Protein AF-A0A1H0RWC3-F1 (afdb_monomer_lite)

Structure (mmCIF, N/CA/C/O backbone):
data_AF-A0A1H0RWC3-F1
#
_entry.id   AF-A0A1H0RWC3-F1
#
loop_
_atom_site.group_PDB
_atom_site.id
_atom_site.type_symbol
_atom_site.label_atom_id
_atom_site.label_alt_id
_atom_site.label_comp_id
_atom_site.label_asym_id
_atom_site.label_entity_id
_atom_site.label_seq_id
_atom_site.pdbx_PDB_ins_code
_atom_site.Cartn_x
_atom_site.Cartn_y
_atom_site.Cartn_z
_atom_site.occupancy
_atom_site.B_iso_or_equiv
_atom_site.auth_seq_id
_atom_site.auth_comp_id
_atom_site.auth_asym_id
_atom_site.auth_atom_id
_atom_site.pdbx_PDB_model_num
ATOM 1 N N . MET A 1 1 ? 17.043 32.279 -13.415 1.00 35.28 1 MET A N 1
ATOM 2 C CA . MET A 1 1 ? 16.139 31.879 -14.513 1.00 35.28 1 MET A CA 1
ATOM 3 C C . MET A 1 1 ? 15.506 30.567 -14.073 1.00 35.28 1 MET A C 1
ATOM 5 O O . MET A 1 1 ? 16.233 29.606 -13.880 1.00 35.28 1 MET A O 1
ATOM 9 N N . SER A 1 2 ? 14.229 30.606 -13.687 1.00 31.97 2 SER A N 1
ATOM 10 C CA . SER A 1 2 ? 13.546 29.549 -12.924 1.00 31.97 2 SER A CA 1
ATOM 11 C C . SER A 1 2 ? 13.036 28.445 -13.857 1.00 31.97 2 SER A C 1
ATOM 13 O O . SER A 1 2 ? 12.260 28.746 -14.760 1.00 31.97 2 SER A O 1
ATOM 15 N N . LEU A 1 3 ? 13.473 27.197 -13.651 1.00 36.38 3 LEU A N 1
ATOM 16 C CA . LEU A 1 3 ? 12.935 25.999 -14.307 1.00 36.38 3 LEU A CA 1
ATOM 17 C C . LEU A 1 3 ? 11.822 25.435 -13.412 1.00 36.38 3 LEU A C 1
ATOM 19 O O . LEU A 1 3 ? 12.091 24.734 -12.439 1.00 36.38 3 LEU A O 1
ATOM 23 N N . GLY A 1 4 ? 10.579 25.827 -13.687 1.00 32.03 4 GLY A N 1
ATOM 24 C CA . GLY A 1 4 ? 9.397 25.356 -12.970 1.00 32.03 4 GLY A CA 1
ATOM 25 C C . GLY A 1 4 ? 8.875 24.034 -13.534 1.00 32.03 4 GLY A C 1
ATOM 26 O O . GLY A 1 4 ? 8.634 23.940 -14.733 1.00 32.03 4 GLY A O 1
ATOM 27 N N . GLY A 1 5 ? 8.661 23.061 -12.641 1.00 40.41 5 GLY A N 1
ATOM 28 C CA . GLY A 1 5 ? 7.950 21.800 -12.886 1.00 40.41 5 GLY A CA 1
ATOM 29 C C . GLY A 1 5 ? 8.861 20.571 -12.868 1.00 40.41 5 GLY A C 1
ATOM 30 O O . GLY A 1 5 ? 9.282 20.109 -13.922 1.00 40.41 5 GLY A O 1
ATOM 31 N N . SER A 1 6 ? 9.178 20.022 -11.689 1.00 52.59 6 SER A N 1
ATOM 32 C CA . SER A 1 6 ? 9.915 18.755 -11.604 1.00 52.59 6 SER A CA 1
ATOM 33 C C . SER A 1 6 ? 8.993 17.589 -11.979 1.00 52.59 6 SER A C 1
ATOM 35 O O . SER A 1 6 ? 8.252 17.073 -11.141 1.00 52.59 6 SER A O 1
ATOM 37 N N . GLY A 1 7 ? 9.013 17.185 -13.247 1.00 62.75 7 GLY A N 1
ATOM 38 C CA . GLY A 1 7 ? 8.596 15.837 -13.621 1.00 62.75 7 GLY A CA 1
ATOM 39 C C . GLY A 1 7 ? 9.599 14.830 -13.057 1.00 62.75 7 GLY A C 1
ATOM 40 O O . GLY A 1 7 ? 10.806 15.072 -13.111 1.00 62.75 7 GLY A O 1
ATOM 41 N N . ASP A 1 8 ? 9.115 13.727 -12.492 1.00 78.00 8 ASP A N 1
ATOM 42 C CA . ASP A 1 8 ? 9.993 12.653 -12.028 1.00 78.00 8 ASP A CA 1
ATOM 43 C C . ASP A 1 8 ? 10.469 11.832 -13.225 1.00 78.00 8 ASP A C 1
ATOM 45 O O . ASP A 1 8 ? 9.698 11.511 -14.131 1.00 78.00 8 ASP A O 1
ATOM 49 N N . TRP A 1 9 ? 11.751 11.481 -13.224 1.00 86.38 9 TRP A N 1
ATOM 50 C CA . TRP A 1 9 ? 12.327 10.636 -14.259 1.00 86.38 9 TRP A CA 1
ATOM 51 C C . TRP A 1 9 ? 11.869 9.183 -14.088 1.00 86.38 9 TRP A C 1
ATOM 53 O O . TRP A 1 9 ? 12.141 8.562 -13.060 1.00 86.38 9 TRP A O 1
ATOM 63 N N . LEU A 1 10 ? 11.199 8.635 -15.105 1.00 86.88 10 LEU A N 1
ATOM 64 C CA . LEU A 1 10 ? 10.672 7.264 -15.077 1.00 86.88 10 LEU A CA 1
ATOM 65 C C . LEU A 1 10 ? 11.628 6.222 -15.669 1.00 86.88 10 LEU A C 1
ATOM 67 O O . LEU A 1 10 ? 11.478 5.038 -15.382 1.00 86.88 10 LEU A O 1
ATOM 71 N N . GLY A 1 11 ? 12.626 6.643 -16.448 1.00 89.00 11 GLY A N 1
ATOM 72 C CA . GLY A 1 11 ? 13.592 5.746 -17.078 1.00 89.00 11 GLY A CA 1
ATOM 73 C C . GLY A 1 11 ? 13.633 5.873 -18.597 1.00 89.00 11 GLY A C 1
ATOM 74 O O . GLY A 1 11 ? 12.978 6.724 -19.197 1.00 89.00 11 GLY A O 1
ATOM 75 N N . PHE A 1 12 ? 14.437 5.012 -19.218 1.00 88.50 12 PHE A N 1
ATOM 76 C CA . PHE A 1 12 ? 14.571 4.952 -20.670 1.00 88.50 12 PHE A CA 1
ATOM 77 C C . PHE A 1 12 ? 13.573 3.954 -21.251 1.00 88.50 12 PHE A C 1
ATOM 79 O O . PHE A 1 12 ? 13.519 2.802 -20.815 1.00 88.50 12 PHE A O 1
ATOM 86 N N . ALA A 1 13 ? 12.823 4.386 -22.263 1.00 87.06 13 ALA A N 1
ATOM 87 C CA . ALA A 1 13 ? 12.073 3.463 -23.099 1.00 87.06 13 ALA A CA 1
ATOM 88 C C . ALA A 1 13 ? 13.044 2.619 -23.933 1.00 87.06 13 ALA A C 1
ATOM 90 O O . ALA A 1 13 ? 14.087 3.097 -24.385 1.00 87.06 13 ALA A O 1
ATOM 91 N N . GLN A 1 14 ? 12.689 1.359 -24.130 1.00 85.75 14 GLN A N 1
ATOM 92 C CA . GLN A 1 14 ? 13.432 0.402 -24.929 1.00 85.75 14 GLN A CA 1
ATOM 93 C C . GLN A 1 14 ? 12.688 0.132 -26.232 1.00 85.75 14 GLN A C 1
ATOM 95 O O . GLN A 1 14 ? 11.459 0.180 -26.284 1.00 85.75 14 GLN A O 1
ATOM 100 N N . VAL A 1 15 ? 13.457 -0.150 -27.276 1.00 83.38 15 VAL A N 1
ATOM 101 C CA . VAL A 1 15 ? 12.959 -0.696 -28.537 1.00 83.38 15 VAL A CA 1
ATOM 102 C C . VAL A 1 15 ? 13.255 -2.187 -28.552 1.00 83.38 15 VAL A C 1
ATOM 104 O O . VAL A 1 15 ? 14.331 -2.605 -28.116 1.00 83.38 15 VAL A O 1
ATOM 107 N N . ASP A 1 16 ? 12.318 -2.987 -29.050 1.00 78.00 16 ASP A N 1
ATOM 108 C CA . ASP A 1 16 ? 12.493 -4.443 -29.111 1.00 78.00 16 ASP A CA 1
ATOM 109 C C . ASP A 1 16 ? 13.597 -4.832 -30.113 1.00 78.00 16 ASP A C 1
ATOM 111 O O . ASP A 1 16 ? 14.277 -5.848 -29.945 1.00 78.00 16 ASP A O 1
ATOM 115 N N . GLN A 1 17 ? 13.803 -4.008 -31.146 1.00 75.75 17 GLN A N 1
ATOM 116 C CA . GLN A 1 17 ? 14.864 -4.155 -32.139 1.00 75.75 17 GLN A CA 1
ATOM 117 C C . GLN A 1 17 ? 15.494 -2.795 -32.475 1.00 75.75 17 GLN A C 1
ATOM 119 O O . GLN A 1 17 ? 14.846 -1.758 -32.320 1.00 75.75 17 GLN A O 1
ATOM 124 N N . PRO A 1 18 ? 16.759 -2.760 -32.935 1.00 72.56 18 PRO A N 1
ATOM 125 C CA . PRO A 1 18 ? 17.368 -1.526 -33.415 1.00 72.56 18 PRO A CA 1
ATOM 126 C C . PRO A 1 18 ? 16.540 -0.909 -34.546 1.00 72.56 18 PRO A C 1
ATOM 128 O O . PRO A 1 18 ? 16.285 -1.566 -35.554 1.00 72.56 18 PRO A O 1
ATOM 131 N N . ILE A 1 19 ? 16.174 0.366 -34.399 1.00 74.31 19 ILE A N 1
ATOM 132 C CA . ILE A 1 19 ? 15.449 1.098 -35.440 1.00 74.31 19 ILE A CA 1
ATOM 133 C C . ILE A 1 19 ? 16.369 1.276 -36.649 1.00 74.31 19 ILE A C 1
ATOM 135 O O . ILE A 1 19 ? 17.441 1.882 -36.554 1.00 74.31 19 ILE A O 1
ATOM 139 N N . VAL A 1 20 ? 15.930 0.760 -37.792 1.00 72.38 20 VAL A N 1
ATOM 140 C CA . VAL A 1 20 ? 16.585 0.920 -39.091 1.00 72.38 20 VAL A CA 1
ATOM 141 C C . VAL A 1 20 ? 15.843 1.953 -39.932 1.00 72.38 20 VAL A C 1
ATOM 143 O O . VAL A 1 20 ? 14.658 2.207 -39.742 1.00 72.38 20 VAL A O 1
ATOM 146 N N . ASN A 1 21 ? 16.561 2.604 -40.847 1.00 69.69 21 ASN A N 1
ATOM 147 C CA . ASN A 1 21 ? 15.937 3.568 -41.745 1.00 69.69 21 ASN A CA 1
ATOM 148 C C . ASN A 1 21 ? 15.091 2.829 -42.791 1.00 69.69 21 ASN A C 1
ATOM 150 O O . ASN A 1 21 ? 15.576 1.882 -43.414 1.00 69.69 21 ASN A O 1
ATOM 154 N N . HIS A 1 22 ? 13.859 3.285 -42.999 1.00 67.81 22 HIS A N 1
ATOM 155 C CA . HIS A 1 22 ? 12.928 2.709 -43.960 1.00 67.81 22 HIS A CA 1
ATOM 156 C C . HIS A 1 22 ? 12.535 3.756 -45.003 1.00 67.81 22 HIS A C 1
ATOM 158 O O . HIS A 1 22 ? 12.232 4.899 -44.670 1.00 67.81 22 HIS A O 1
ATOM 164 N N . ASP A 1 23 ? 12.469 3.343 -46.269 1.00 73.81 23 ASP A N 1
ATOM 165 C CA . ASP A 1 23 ? 11.990 4.194 -47.370 1.00 73.81 23 ASP A CA 1
ATOM 166 C C . ASP A 1 23 ? 10.462 4.422 -47.323 1.00 73.81 23 ASP A C 1
ATOM 168 O O . ASP A 1 23 ? 9.900 5.150 -48.142 1.00 73.81 23 ASP A O 1
ATOM 172 N N . GLN A 1 24 ? 9.775 3.783 -46.372 1.00 73.94 24 GLN A N 1
ATOM 173 C CA . GLN A 1 24 ? 8.336 3.870 -46.144 1.00 73.94 24 GLN A CA 1
ATOM 174 C C . GLN A 1 24 ? 8.050 4.167 -44.665 1.00 73.94 24 GLN A C 1
ATOM 176 O O . GLN A 1 24 ? 8.875 3.831 -43.811 1.00 73.94 24 GLN A O 1
ATOM 181 N N . PRO A 1 25 ? 6.884 4.761 -44.341 1.00 77.69 25 PRO A N 1
ATOM 182 C CA . PRO A 1 25 ? 6.440 4.902 -42.961 1.00 77.69 25 PRO A CA 1
ATOM 183 C C . PRO A 1 25 ? 6.431 3.548 -42.254 1.00 77.69 25 PRO A C 1
ATOM 185 O O . PRO A 1 25 ? 5.958 2.555 -42.807 1.00 77.69 25 PRO A O 1
ATOM 188 N N . PHE A 1 26 ? 6.941 3.530 -41.031 1.00 77.94 26 PHE A N 1
ATOM 189 C CA . PHE A 1 26 ? 6.997 2.343 -40.194 1.00 77.94 26 PHE A CA 1
ATOM 190 C C . PHE A 1 26 ? 6.474 2.681 -38.797 1.00 77.94 26 PHE A C 1
ATOM 192 O O . PHE A 1 26 ? 6.483 3.842 -38.378 1.00 77.94 26 PHE A O 1
ATOM 199 N N . GLU A 1 27 ? 5.998 1.661 -38.093 1.00 80.62 27 GLU A N 1
ATOM 200 C CA . GLU A 1 27 ? 5.563 1.760 -36.703 1.00 80.62 27 GLU A CA 1
ATOM 201 C C . GLU A 1 27 ? 6.524 0.952 -35.838 1.00 80.62 27 GLU A C 1
ATOM 203 O O . GLU A 1 27 ? 6.828 -0.193 -36.164 1.00 80.62 27 GLU A O 1
ATOM 208 N N . GLU A 1 28 ? 6.972 1.535 -34.728 1.00 80.69 28 GLU A N 1
ATOM 209 C CA . GLU A 1 28 ? 7.783 0.837 -33.731 1.00 80.69 28 GLU A CA 1
ATOM 210 C C . GLU A 1 28 ? 7.157 0.927 -32.353 1.00 80.69 28 GLU A C 1
ATOM 212 O O . GLU A 1 28 ? 6.539 1.930 -31.980 1.00 80.69 28 GLU A O 1
ATOM 217 N N . ARG A 1 29 ? 7.349 -0.139 -31.574 1.00 84.38 29 ARG A N 1
ATOM 218 C CA . ARG A 1 29 ? 6.887 -0.192 -30.192 1.00 84.38 29 ARG A CA 1
ATOM 219 C C . ARG A 1 29 ? 8.006 0.231 -29.256 1.00 84.38 29 ARG A C 1
ATOM 221 O O . ARG A 1 29 ? 9.081 -0.358 -29.228 1.00 84.38 29 ARG A O 1
ATOM 228 N N . LEU A 1 30 ? 7.696 1.232 -28.443 1.00 84.06 30 LEU A N 1
ATOM 229 C CA . LEU A 1 30 ? 8.532 1.669 -27.338 1.00 84.06 30 LEU A CA 1
ATOM 230 C C . LEU A 1 30 ? 7.963 1.108 -26.042 1.00 84.06 30 LEU A C 1
ATOM 232 O O . LEU A 1 30 ? 6.801 1.353 -25.714 1.00 84.06 30 LEU A O 1
ATOM 236 N N . THR A 1 31 ? 8.792 0.385 -25.302 1.00 87.06 31 THR A N 1
ATOM 237 C CA . THR A 1 31 ? 8.417 -0.221 -24.027 1.00 87.06 31 THR A CA 1
ATOM 238 C C . THR A 1 31 ? 9.180 0.469 -22.906 1.00 87.06 31 THR A C 1
ATOM 240 O O . THR A 1 31 ? 10.404 0.398 -22.842 1.00 87.06 31 THR A O 1
ATOM 243 N N . LEU A 1 32 ? 8.465 1.144 -22.008 1.00 87.62 32 LEU A N 1
ATOM 244 C CA . LEU A 1 32 ? 9.030 1.671 -20.768 1.00 87.62 32 LEU A CA 1
ATOM 245 C C . LEU A 1 32 ? 8.659 0.716 -19.626 1.00 87.62 32 LEU A C 1
ATOM 247 O O . LEU A 1 32 ? 7.480 0.652 -19.272 1.00 87.62 32 LEU A O 1
ATOM 251 N N . PRO A 1 33 ? 9.613 -0.036 -19.050 1.00 86.75 33 PRO A N 1
ATOM 252 C CA . PRO A 1 33 ? 9.334 -0.806 -17.848 1.00 86.75 33 PRO A CA 1
ATOM 253 C C . PRO A 1 33 ? 9.084 0.153 -16.678 1.00 86.75 33 PRO A C 1
ATOM 255 O O . PRO A 1 33 ? 9.898 1.034 -16.411 1.00 86.75 33 PRO A O 1
ATOM 258 N N . ILE A 1 34 ? 7.958 -0.030 -15.991 1.00 85.25 34 ILE A N 1
ATOM 259 C CA . ILE A 1 34 ? 7.574 0.737 -14.801 1.00 85.25 34 ILE A CA 1
ATOM 260 C C . ILE A 1 34 ? 7.506 -0.247 -13.632 1.00 85.25 34 ILE A C 1
ATOM 262 O O . ILE A 1 34 ? 6.821 -1.265 -13.738 1.00 85.25 34 ILE A O 1
ATOM 266 N N . SER A 1 35 ? 8.230 0.025 -12.543 1.00 82.50 35 SER A N 1
ATOM 267 C CA . SER A 1 35 ? 8.171 -0.799 -11.326 1.00 82.50 35 SER A CA 1
ATOM 268 C C . SER A 1 35 ? 6.885 -0.553 -10.531 1.00 82.50 35 SER A C 1
ATOM 270 O O . SER A 1 35 ? 6.249 0.491 -10.682 1.00 82.50 35 SER A O 1
ATOM 272 N N . ASP A 1 36 ? 6.530 -1.471 -9.629 1.00 79.00 36 ASP A N 1
ATOM 273 C CA . ASP A 1 36 ? 5.368 -1.311 -8.744 1.00 79.00 36 ASP A CA 1
ATOM 274 C C . ASP A 1 36 ? 5.483 -0.049 -7.869 1.00 79.00 36 ASP A C 1
ATOM 276 O O . ASP A 1 36 ? 4.497 0.654 -7.646 1.00 79.00 36 ASP A O 1
ATOM 280 N N . GLU A 1 37 ? 6.692 0.298 -7.415 1.00 77.31 37 GLU A N 1
ATOM 281 C CA . GLU A 1 37 ? 6.942 1.527 -6.656 1.00 77.31 37 GLU A CA 1
ATOM 282 C C . GLU A 1 37 ? 6.733 2.778 -7.514 1.00 77.31 37 GLU A C 1
ATOM 284 O O . GLU A 1 37 ? 6.109 3.738 -7.060 1.00 77.31 37 GLU A O 1
ATOM 289 N N . GLN A 1 38 ? 7.224 2.776 -8.758 1.00 83.00 38 GLN A N 1
ATOM 290 C CA . GLN A 1 38 ? 7.006 3.884 -9.692 1.00 83.00 38 GLN A CA 1
ATOM 291 C C . GLN A 1 38 ? 5.519 4.025 -10.034 1.00 83.00 38 GLN A C 1
ATOM 293 O O . GLN A 1 38 ? 5.005 5.141 -10.086 1.00 83.00 38 GLN A O 1
ATOM 298 N N . LEU A 1 39 ? 4.814 2.905 -10.202 1.00 85.44 39 LEU A N 1
ATOM 299 C CA . LEU A 1 39 ? 3.377 2.877 -10.448 1.00 85.44 39 LEU A CA 1
ATOM 300 C C . LEU A 1 39 ? 2.584 3.442 -9.261 1.00 85.44 39 LEU A C 1
ATOM 302 O O . LEU A 1 39 ? 1.671 4.241 -9.461 1.00 85.44 39 LEU A O 1
ATOM 306 N N . ALA A 1 40 ? 2.967 3.095 -8.029 1.00 77.19 40 ALA A N 1
ATOM 307 C CA . ALA A 1 40 ? 2.353 3.631 -6.817 1.00 77.19 40 ALA A CA 1
ATOM 308 C C . ALA A 1 40 ? 2.566 5.148 -6.677 1.00 77.19 40 ALA A C 1
ATOM 310 O O . ALA A 1 40 ? 1.632 5.868 -6.328 1.00 77.19 40 ALA A O 1
ATOM 311 N N . VAL A 1 41 ? 3.768 5.650 -6.989 1.00 81.31 41 VAL A N 1
ATOM 312 C CA . VAL A 1 41 ? 4.060 7.096 -6.994 1.00 81.31 41 VAL A CA 1
ATOM 313 C C . VAL A 1 41 ? 3.253 7.824 -8.070 1.00 81.31 41 VAL A C 1
ATOM 315 O O . VAL A 1 41 ? 2.742 8.917 -7.818 1.00 81.31 41 VAL A O 1
ATOM 318 N N . LEU A 1 42 ? 3.115 7.230 -9.261 1.00 85.31 42 LEU A N 1
ATOM 319 C CA . LEU A 1 42 ? 2.281 7.784 -10.329 1.00 85.31 42 LEU A CA 1
ATOM 320 C C . LEU A 1 42 ? 0.821 7.898 -9.888 1.00 85.31 42 LEU A C 1
ATOM 322 O O . LEU A 1 42 ? 0.214 8.945 -10.101 1.00 85.31 42 LEU A O 1
ATOM 326 N N . GLU A 1 43 ? 0.274 6.868 -9.239 1.00 82.56 43 GLU A N 1
ATOM 327 C CA . GLU A 1 43 ? -1.114 6.879 -8.771 1.00 82.56 43 GLU A CA 1
ATOM 328 C C . GLU A 1 43 ? -1.347 7.876 -7.624 1.00 82.56 43 GLU A C 1
ATOM 330 O O . GLU A 1 43 ? -2.329 8.620 -7.651 1.00 82.56 43 GLU A O 1
ATOM 335 N N . ASP A 1 44 ? -0.421 7.963 -6.664 1.00 78.19 44 ASP A N 1
ATOM 336 C CA . ASP A 1 44 ? -0.479 8.948 -5.575 1.00 78.19 44 ASP A CA 1
ATOM 337 C C . ASP A 1 44 ? -0.489 10.387 -6.116 1.00 78.19 44 ASP A C 1
ATOM 339 O O . ASP A 1 44 ? -1.332 11.201 -5.736 1.00 78.19 44 ASP A O 1
ATOM 343 N N . ARG A 1 45 ? 0.384 10.687 -7.088 1.00 80.19 45 ARG A N 1
ATOM 344 C CA . ARG A 1 45 ? 0.434 12.005 -7.741 1.00 80.19 45 ARG A CA 1
ATOM 345 C C . ARG A 1 45 ? -0.776 12.288 -8.614 1.00 80.19 45 ARG A C 1
ATOM 347 O O . ARG A 1 45 ? -1.198 13.441 -8.700 1.00 80.19 45 ARG A O 1
ATOM 354 N N . ARG A 1 46 ? -1.307 11.261 -9.280 1.00 84.81 46 ARG A N 1
ATOM 355 C CA . ARG A 1 46 ? -2.498 11.383 -10.118 1.00 84.81 46 ARG A CA 1
ATOM 356 C C . ARG A 1 46 ? -3.676 11.866 -9.286 1.00 84.81 46 ARG A C 1
ATOM 358 O O . ARG A 1 46 ? -4.427 12.714 -9.756 1.00 84.81 46 ARG A O 1
ATOM 365 N N . ALA A 1 47 ? -3.850 11.324 -8.078 1.00 79.56 47 ALA A N 1
ATOM 366 C CA . ALA A 1 47 ? -4.952 11.667 -7.178 1.00 79.56 47 ALA A CA 1
ATOM 367 C C . ALA A 1 47 ? -6.333 11.660 -7.880 1.00 79.56 47 ALA A C 1
ATOM 369 O O . ALA A 1 47 ? -7.194 12.493 -7.601 1.00 79.56 47 ALA A O 1
ATOM 370 N N . GLY A 1 48 ? -6.533 10.738 -8.831 1.00 76.75 48 GLY A N 1
ATOM 371 C CA . GLY A 1 48 ? -7.761 10.634 -9.629 1.00 76.75 48 GLY A CA 1
ATOM 372 C C . GLY A 1 48 ? -7.809 11.469 -10.922 1.00 76.75 48 GLY A C 1
ATOM 373 O O . GLY A 1 48 ? -8.763 11.327 -11.681 1.00 76.75 48 GLY A O 1
ATOM 374 N N . ALA A 1 49 ? -6.808 12.305 -11.208 1.00 85.44 49 ALA A N 1
ATOM 375 C CA . ALA A 1 49 ? -6.726 13.129 -12.417 1.00 85.44 49 ALA A CA 1
ATOM 376 C C . ALA A 1 49 ? -6.171 12.373 -13.650 1.00 85.44 49 ALA A C 1
ATOM 378 O O . ALA A 1 49 ? -5.990 11.151 -13.635 1.00 85.44 49 ALA A O 1
ATOM 379 N N . ASP A 1 50 ? -5.913 13.115 -14.730 1.00 89.88 50 ASP A N 1
ATOM 380 C CA . ASP A 1 50 ? -5.206 12.638 -15.924 1.00 89.88 50 ASP A CA 1
ATOM 381 C C . ASP A 1 50 ? -3.682 12.641 -15.709 1.00 89.88 50 ASP A C 1
ATOM 383 O O . ASP A 1 50 ? -3.153 13.431 -14.924 1.00 89.88 50 ASP A O 1
ATOM 387 N N . LEU A 1 51 ? -2.960 11.797 -16.451 1.00 89.81 51 LE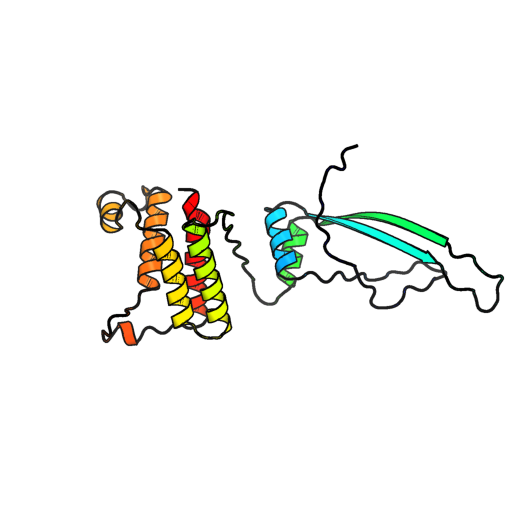U A N 1
ATOM 388 C CA . LEU A 1 51 ? -1.494 11.758 -16.444 1.00 89.81 51 LEU A CA 1
ATOM 389 C C . LEU A 1 51 ? -0.924 12.324 -17.743 1.00 89.81 51 LEU A C 1
ATOM 391 O O . LEU A 1 51 ? -1.379 11.985 -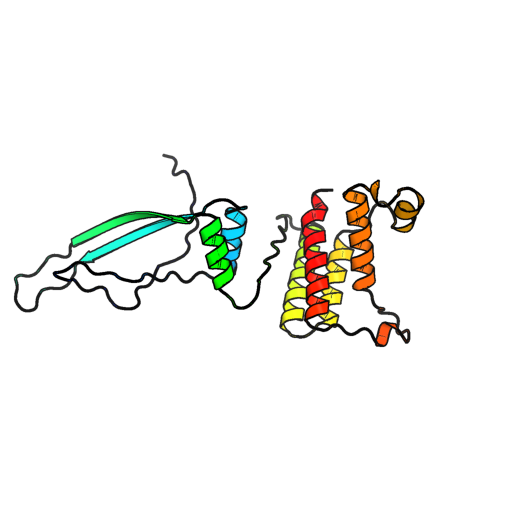18.831 1.00 89.81 51 LEU A O 1
ATOM 395 N N . THR A 1 52 ? 0.120 13.145 -17.633 1.00 90.75 52 THR A N 1
ATOM 396 C CA . THR A 1 52 ? 0.896 13.621 -18.787 1.00 90.75 52 THR A CA 1
ATOM 397 C C . THR A 1 52 ? 2.318 13.093 -18.692 1.00 90.75 52 THR A C 1
ATOM 399 O O . THR A 1 52 ? 3.045 13.420 -17.755 1.00 90.75 52 THR A O 1
ATOM 402 N N . PHE A 1 53 ? 2.723 12.287 -19.669 1.00 88.56 53 PHE A N 1
ATOM 403 C CA . PHE A 1 53 ? 4.089 11.795 -19.796 1.00 88.56 53 PHE A CA 1
ATOM 404 C C . PHE A 1 53 ? 4.867 12.682 -20.758 1.00 88.56 53 PHE A C 1
ATOM 406 O O . PHE A 1 53 ? 4.389 13.003 -21.845 1.00 88.56 53 PHE A O 1
ATOM 413 N N . HIS A 1 54 ? 6.080 13.052 -20.365 1.00 90.56 54 HIS A N 1
ATOM 414 C CA . HIS A 1 54 ? 7.018 13.760 -21.224 1.00 90.56 54 HIS A CA 1
ATOM 415 C C . HIS A 1 54 ? 8.038 12.759 -21.752 1.00 90.56 54 HIS A C 1
ATOM 417 O O . HIS A 1 54 ? 8.784 12.163 -20.978 1.00 90.56 54 HIS A O 1
ATOM 423 N N . VAL A 1 55 ? 8.055 12.570 -23.067 1.00 88.88 55 VAL A N 1
ATOM 424 C CA . VAL A 1 55 ? 8.984 11.672 -23.749 1.00 88.88 55 VAL A CA 1
ATOM 425 C C . VAL A 1 55 ? 9.966 12.513 -24.543 1.00 88.88 55 VAL A C 1
ATOM 427 O O . VAL A 1 55 ? 9.565 13.314 -25.385 1.00 88.88 55 VAL A O 1
ATOM 430 N N . GLN A 1 56 ? 11.250 12.326 -24.260 1.00 88.81 56 GLN A N 1
ATOM 431 C CA . GLN A 1 56 ? 12.338 12.982 -24.974 1.00 88.81 56 GLN A CA 1
ATOM 432 C C . GLN A 1 56 ? 13.017 11.958 -25.876 1.00 88.81 56 GLN A C 1
ATOM 434 O O . GLN A 1 56 ? 13.512 10.929 -25.413 1.00 88.81 56 GLN A O 1
ATOM 439 N N . PHE A 1 57 ? 13.038 12.243 -27.170 1.00 83.94 57 PHE A N 1
ATOM 440 C CA . PHE A 1 57 ? 13.692 11.435 -28.183 1.00 83.94 57 PHE A CA 1
ATOM 441 C C . PHE A 1 57 ? 15.012 12.070 -28.568 1.00 83.94 57 PHE A C 1
ATOM 443 O O . PHE A 1 57 ? 15.051 13.215 -29.018 1.00 83.94 57 PHE A O 1
ATOM 450 N N . HIS A 1 58 ? 16.079 11.286 -28.474 1.00 84.00 58 HIS A N 1
ATOM 451 C CA . HIS A 1 58 ? 17.349 11.617 -29.092 1.00 84.00 58 HIS A CA 1
ATOM 452 C C . HIS A 1 58 ? 17.618 10.629 -30.224 1.00 84.00 58 HIS A C 1
ATOM 454 O O . HIS A 1 58 ? 17.849 9.445 -29.985 1.00 84.00 58 HIS A O 1
ATOM 460 N N . VAL A 1 59 ? 17.561 11.113 -31.463 1.00 77.62 59 VAL A N 1
ATOM 461 C CA . VAL A 1 59 ? 17.764 10.290 -32.659 1.00 77.62 59 VAL A CA 1
ATOM 462 C C . VAL A 1 59 ? 19.084 10.681 -33.295 1.00 77.62 59 VAL A C 1
ATOM 464 O O . VAL A 1 59 ? 19.302 11.856 -33.586 1.00 77.62 59 VAL A O 1
ATOM 467 N N . THR A 1 60 ? 19.946 9.698 -33.542 1.00 76.62 60 THR A N 1
ATOM 468 C CA . THR A 1 60 ? 21.190 9.876 -34.298 1.00 76.62 60 THR A CA 1
ATOM 469 C C . THR A 1 60 ? 21.181 8.944 -35.502 1.00 76.62 60 THR A C 1
ATOM 471 O O . THR A 1 60 ? 21.070 7.730 -35.350 1.00 76.62 60 THR A O 1
ATOM 474 N N . LEU A 1 61 ? 21.315 9.507 -36.700 1.00 72.88 61 LEU A N 1
ATOM 475 C CA . LEU A 1 61 ? 21.476 8.751 -37.942 1.00 72.88 61 LEU A CA 1
ATOM 476 C C . LEU A 1 61 ? 22.972 8.546 -38.186 1.00 72.88 61 LEU A C 1
ATOM 478 O O . LEU A 1 61 ? 23.705 9.529 -38.257 1.00 72.88 61 LEU A O 1
ATOM 482 N N . GLY A 1 62 ? 23.435 7.293 -38.272 1.00 61.28 62 GLY A N 1
ATOM 483 C CA . GLY A 1 62 ? 24.867 7.001 -38.120 1.00 61.28 62 GLY A CA 1
ATOM 484 C C . GLY A 1 62 ? 25.461 5.853 -38.936 1.00 61.28 62 GLY A C 1
ATOM 485 O O . GLY A 1 62 ? 26.523 5.379 -38.549 1.00 61.28 62 GLY A O 1
ATOM 486 N N . TYR A 1 63 ? 24.850 5.405 -40.040 1.00 58.59 63 TYR A N 1
ATOM 487 C CA . TYR A 1 63 ? 25.455 4.345 -40.863 1.00 58.59 63 TYR A CA 1
ATOM 488 C C . TYR A 1 63 ? 25.592 4.733 -42.341 1.00 58.59 63 TYR A C 1
ATOM 490 O O . TYR A 1 63 ? 24.628 5.222 -42.936 1.00 58.59 63 TYR A O 1
ATOM 498 N N . PRO A 1 64 ? 26.769 4.513 -42.959 1.00 57.38 64 PRO A N 1
ATOM 499 C CA . PRO A 1 64 ? 26.924 4.663 -44.396 1.00 57.38 64 PRO A CA 1
ATOM 500 C C . PRO A 1 64 ? 26.138 3.560 -45.114 1.00 57.38 64 PRO A C 1
ATOM 502 O O . PRO A 1 64 ? 26.202 2.389 -44.737 1.00 57.38 64 PRO A O 1
ATOM 505 N N . ARG A 1 65 ? 25.428 3.926 -46.187 1.00 57.50 65 ARG A N 1
ATOM 506 C CA . ARG A 1 65 ? 24.983 2.954 -47.195 1.00 57.50 65 ARG A CA 1
ATOM 507 C C . ARG A 1 65 ? 26.218 2.207 -47.705 1.00 57.50 65 ARG A C 1
ATOM 509 O O . ARG A 1 65 ? 27.250 2.834 -47.934 1.00 57.50 65 ARG A O 1
ATOM 516 N N . THR A 1 66 ? 26.110 0.901 -47.928 1.00 60.66 66 THR A N 1
ATOM 517 C CA . THR A 1 66 ? 27.181 0.062 -48.505 1.00 60.66 66 THR A CA 1
ATOM 518 C C . THR A 1 66 ? 27.680 0.548 -49.880 1.00 60.66 66 THR A C 1
ATOM 520 O O . THR A 1 66 ? 28.733 0.122 -50.343 1.00 60.66 66 THR A O 1
ATOM 523 N N . ASP A 1 67 ? 26.943 1.462 -50.513 1.00 62.44 67 ASP A N 1
ATOM 524 C CA . ASP A 1 67 ? 27.027 1.845 -51.921 1.00 62.44 67 ASP A CA 1
ATOM 525 C C . ASP A 1 67 ? 26.784 3.363 -52.129 1.00 62.44 67 ASP A C 1
ATOM 527 O O . ASP A 1 67 ? 26.202 3.783 -53.127 1.00 62.44 67 ASP A O 1
ATOM 531 N N . GLY A 1 68 ? 27.232 4.218 -51.197 1.00 62.72 68 GLY A N 1
ATOM 532 C CA . GLY A 1 68 ? 27.080 5.679 -51.302 1.00 62.72 68 GLY A CA 1
ATOM 533 C C . GLY A 1 68 ? 28.187 6.499 -50.623 1.00 62.72 68 GLY A C 1
ATOM 534 O O . GLY A 1 68 ? 29.021 5.941 -49.908 1.00 62.72 68 GLY A O 1
ATOM 535 N N . PRO A 1 69 ? 28.231 7.829 -50.847 1.00 61.44 69 PRO A N 1
ATOM 536 C CA . PRO A 1 69 ? 29.184 8.710 -50.173 1.00 61.44 69 PRO A CA 1
ATOM 537 C C . PRO A 1 69 ? 28.987 8.669 -48.646 1.00 61.44 69 PRO A C 1
ATOM 539 O O . PRO A 1 69 ? 27.863 8.454 -48.181 1.00 61.44 69 PRO A O 1
ATOM 542 N N . PRO A 1 70 ? 30.053 8.884 -47.853 1.00 61.50 70 PRO A N 1
ATOM 543 C CA . PRO A 1 70 ? 29.964 8.868 -46.398 1.00 61.50 70 PRO A CA 1
ATOM 544 C C . PRO A 1 70 ? 28.947 9.908 -45.913 1.00 61.50 70 PRO A C 1
ATOM 546 O O . PRO A 1 70 ? 29.067 11.097 -46.209 1.00 61.50 70 PRO A O 1
ATOM 549 N N . LEU A 1 71 ? 27.943 9.447 -45.165 1.00 66.25 71 LEU A N 1
ATOM 550 C CA . LEU A 1 71 ? 27.008 10.315 -44.458 1.00 66.25 71 LEU A CA 1
ATOM 551 C C . LEU A 1 71 ? 27.641 10.760 -43.139 1.00 66.25 71 LEU A C 1
ATOM 553 O O . LEU A 1 71 ? 28.074 9.933 -42.336 1.00 66.25 71 LEU A O 1
ATOM 557 N N . TRP A 1 72 ? 27.682 12.072 -42.916 1.00 64.31 72 TRP A N 1
ATOM 558 C CA . TRP A 1 72 ? 28.019 12.630 -41.611 1.00 64.31 72 TRP A CA 1
ATOM 559 C C . TRP A 1 72 ? 26.876 12.354 -40.629 1.00 64.31 72 TRP A C 1
ATOM 561 O O . TRP A 1 72 ? 25.718 12.546 -41.011 1.00 64.31 72 TRP A O 1
ATOM 571 N N . PRO A 1 73 ? 27.165 11.932 -39.384 1.00 69.88 73 PRO A N 1
ATOM 572 C CA . PRO A 1 73 ? 26.120 11.703 -38.404 1.00 69.88 73 PRO A CA 1
ATOM 573 C C . PRO A 1 73 ? 25.307 12.973 -38.166 1.00 69.88 73 PRO A C 1
ATOM 575 O O . PRO A 1 73 ? 25.865 14.027 -37.859 1.00 69.88 73 PRO A O 1
ATOM 578 N N . SER A 1 74 ? 23.989 12.866 -38.290 1.00 74.38 74 SER A N 1
ATOM 579 C CA . SER A 1 74 ? 23.061 13.937 -37.932 1.00 74.38 74 SER A CA 1
ATOM 580 C C . SER A 1 74 ? 22.255 13.501 -36.724 1.00 74.38 74 SER A C 1
ATOM 582 O O . SER A 1 74 ? 21.670 12.413 -36.735 1.00 74.38 74 SER A O 1
ATOM 584 N N . SER A 1 75 ? 22.203 14.349 -35.702 1.00 78.94 75 SER A N 1
ATOM 585 C CA . SER A 1 75 ? 21.379 14.118 -34.526 1.00 78.94 75 SER A CA 1
ATOM 586 C C . SER A 1 75 ? 20.247 15.133 -34.429 1.00 78.94 75 SER A C 1
ATOM 588 O O . SER A 1 75 ? 20.353 16.269 -34.894 1.00 78.94 75 SER A O 1
ATOM 590 N N . SER A 1 76 ? 19.137 14.702 -33.844 1.00 80.75 76 SER A N 1
ATOM 591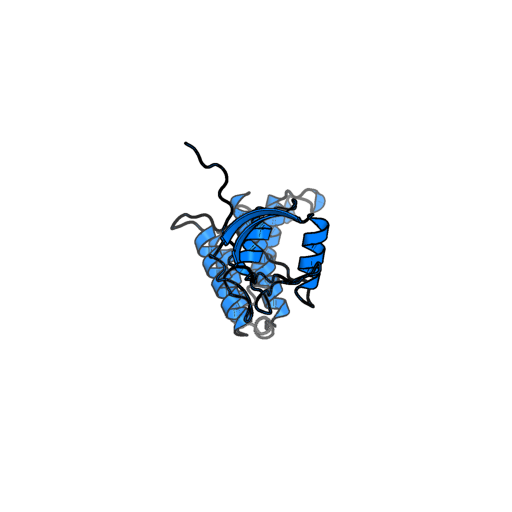 C CA . SER A 1 76 ? 17.979 15.546 -33.574 1.00 80.75 76 SER A CA 1
ATOM 592 C C . SER A 1 76 ? 17.375 15.188 -32.223 1.00 80.75 76 SER A C 1
ATOM 594 O O . SER A 1 76 ? 17.438 14.034 -31.787 1.00 80.75 76 SER A O 1
ATOM 596 N N . ASN A 1 77 ? 16.804 16.196 -31.570 1.00 84.94 77 ASN A N 1
ATOM 597 C CA . ASN A 1 77 ? 16.091 16.053 -30.310 1.00 84.94 77 ASN A CA 1
ATOM 598 C C . ASN A 1 77 ? 14.631 16.417 -30.538 1.00 84.94 77 ASN A C 1
ATOM 600 O O . ASN A 1 77 ? 14.349 17.437 -31.169 1.00 84.94 77 ASN A O 1
ATOM 604 N N . HIS A 1 78 ? 13.726 15.596 -30.024 1.00 83.81 78 HIS A N 1
ATOM 605 C CA . HIS A 1 78 ? 12.293 15.845 -30.087 1.00 83.81 78 HIS A CA 1
ATOM 606 C C . HIS A 1 78 ? 11.678 15.621 -28.715 1.00 83.81 78 HIS A C 1
ATOM 608 O O . HIS A 1 78 ? 11.949 14.610 -28.076 1.00 83.81 78 HIS A O 1
ATOM 614 N N . ASP A 1 79 ? 10.813 16.538 -28.299 1.00 88.62 79 ASP A N 1
ATOM 615 C CA . ASP A 1 79 ? 10.062 16.429 -27.056 1.00 88.62 79 ASP A CA 1
ATOM 616 C C . ASP A 1 79 ? 8.587 16.222 -27.386 1.00 88.62 79 ASP A C 1
ATOM 618 O O . ASP A 1 79 ? 8.003 16.972 -28.17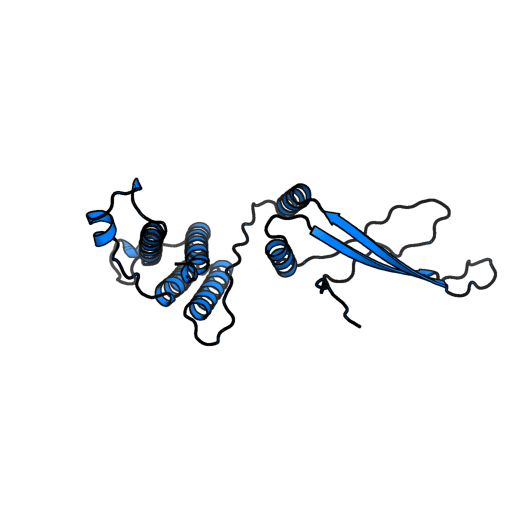1 1.00 88.62 79 ASP A O 1
ATOM 622 N N . GLN A 1 80 ? 7.974 15.217 -26.768 1.00 88.06 80 GLN A N 1
ATOM 623 C CA . GLN A 1 80 ? 6.567 14.903 -26.957 1.00 88.06 80 GLN A CA 1
ATOM 624 C C . GLN A 1 80 ? 5.851 14.748 -25.618 1.00 88.06 80 GLN A C 1
ATOM 626 O O . GLN A 1 80 ? 6.373 14.160 -24.673 1.00 88.06 80 GLN A O 1
ATOM 631 N N . GLN A 1 81 ? 4.627 15.268 -25.553 1.00 91.00 81 GLN A N 1
ATOM 632 C CA . GLN A 1 81 ? 3.717 15.054 -24.434 1.00 91.00 81 GLN A CA 1
ATOM 633 C C . GLN A 1 81 ? 2.680 13.999 -24.811 1.00 91.00 81 GLN A C 1
ATOM 635 O O . GLN A 1 81 ? 2.042 14.088 -25.861 1.00 91.00 81 GLN A O 1
ATOM 640 N N . LEU A 1 82 ? 2.509 13.007 -23.943 1.00 89.50 82 LEU A N 1
ATOM 641 C CA . LEU A 1 82 ? 1.505 11.960 -24.068 1.00 89.50 82 LEU A CA 1
ATOM 642 C C . LEU A 1 82 ? 0.506 12.108 -22.924 1.00 89.50 82 LEU A C 1
ATOM 644 O O . LEU A 1 82 ? 0.838 11.872 -21.763 1.00 89.50 82 LEU A O 1
ATOM 648 N N . LEU A 1 83 ? -0.719 12.505 -23.261 1.00 92.19 83 LEU A N 1
ATOM 649 C CA . LEU A 1 83 ? -1.819 12.597 -22.309 1.00 92.19 83 LEU A CA 1
ATOM 650 C C . LEU A 1 83 ? -2.528 11.246 -22.211 1.00 92.19 83 LEU A C 1
ATOM 652 O O . LEU A 1 83 ? -3.086 10.753 -23.192 1.00 92.19 83 LEU A O 1
ATOM 656 N N . ILE A 1 84 ? -2.557 10.680 -21.010 1.00 89.69 84 ILE A N 1
ATOM 657 C CA . ILE A 1 84 ? -3.361 9.510 -20.679 1.00 89.69 84 ILE A CA 1
ATOM 658 C C . ILE A 1 84 ? -4.529 9.971 -19.814 1.00 89.69 84 ILE A C 1
ATOM 660 O O . ILE A 1 84 ? -4.357 10.400 -18.674 1.00 89.69 84 ILE A O 1
ATOM 664 N N . GLN A 1 85 ? -5.729 9.866 -20.378 1.00 91.56 85 GLN A N 1
ATOM 665 C CA . GLN A 1 85 ? -6.979 10.148 -19.674 1.00 91.56 85 GLN A CA 1
ATOM 666 C C . GLN A 1 85 ? -7.157 9.194 -18.486 1.00 91.56 85 GLN A C 1
ATOM 668 O O . GLN A 1 85 ? -6.896 7.995 -18.627 1.00 91.56 85 GLN A O 1
ATOM 673 N N . GLY A 1 86 ? -7.670 9.689 -17.358 1.00 80.56 86 GLY A N 1
ATOM 674 C CA . GLY A 1 86 ? -7.828 8.926 -16.116 1.00 80.56 86 GLY A CA 1
ATOM 675 C C . GLY A 1 86 ? -8.588 7.610 -16.308 1.00 80.56 86 GLY A C 1
ATOM 676 O O . GLY A 1 86 ? -8.111 6.554 -15.908 1.00 80.56 86 GLY A O 1
ATOM 677 N N . GLY A 1 87 ? -9.698 7.621 -17.052 1.00 77.12 87 GLY A N 1
ATOM 678 C CA . GLY A 1 87 ? -10.453 6.393 -17.344 1.00 77.12 87 GLY A CA 1
ATOM 679 C C . GLY A 1 87 ? -9.720 5.395 -18.259 1.00 77.12 87 GLY A C 1
ATOM 680 O O . GLY A 1 87 ? -10.013 4.199 -18.257 1.00 77.12 87 GLY A O 1
ATOM 681 N N . THR A 1 88 ? -8.760 5.844 -19.069 1.00 82.38 88 THR A N 1
ATOM 682 C CA . THR A 1 88 ? -7.881 4.941 -19.834 1.00 82.38 88 THR A CA 1
ATOM 683 C C . THR A 1 88 ? -6.787 4.381 -18.939 1.00 82.38 88 THR A C 1
ATOM 685 O O . THR A 1 88 ? -6.541 3.181 -18.987 1.00 82.38 88 THR A O 1
ATOM 688 N N . TRP A 1 89 ? -6.197 5.213 -18.083 1.00 84.88 89 TRP A N 1
ATOM 689 C CA . TRP A 1 89 ? -5.224 4.790 -17.081 1.00 84.88 89 TRP A CA 1
ATOM 690 C C . TRP A 1 89 ? -5.787 3.715 -16.143 1.00 84.88 89 TRP A C 1
ATOM 692 O O . TRP A 1 89 ? -5.190 2.655 -15.999 1.00 84.88 89 TRP A O 1
ATOM 702 N N . GLU A 1 90 ? -6.987 3.922 -15.600 1.00 79.88 90 GLU A N 1
ATOM 703 C CA . GLU A 1 90 ? -7.667 2.953 -14.728 1.00 79.88 90 GLU A CA 1
ATOM 704 C C . GLU A 1 90 ? -7.924 1.615 -15.431 1.00 79.88 90 GLU A C 1
ATOM 706 O O . GLU A 1 90 ? -7.733 0.547 -14.848 1.00 79.88 90 GLU A O 1
ATOM 711 N N . ARG A 1 91 ? -8.296 1.648 -16.718 1.00 76.06 91 ARG A N 1
ATOM 712 C CA . ARG A 1 91 ? -8.448 0.430 -17.527 1.00 76.06 91 ARG A CA 1
ATOM 713 C C . ARG A 1 91 ? -7.119 -0.278 -17.773 1.00 76.06 91 ARG A C 1
ATOM 715 O O . ARG A 1 91 ? -7.108 -1.503 -17.776 1.00 76.06 91 ARG A O 1
ATOM 722 N N . LEU A 1 92 ? -6.032 0.463 -17.987 1.00 78.56 92 LEU A N 1
ATOM 723 C CA . LEU A 1 92 ? -4.692 -0.104 -18.163 1.00 78.56 92 LEU A CA 1
ATOM 724 C C . LEU A 1 92 ? -4.187 -0.737 -16.859 1.00 78.56 92 LEU A C 1
ATOM 726 O O . LEU A 1 92 ? -3.725 -1.875 -16.883 1.00 78.56 92 LEU A O 1
ATOM 730 N N . LEU A 1 93 ? -4.381 -0.067 -15.718 1.00 76.31 93 LEU A N 1
ATOM 731 C CA . LEU A 1 93 ? -4.089 -0.614 -14.388 1.00 76.31 93 LEU A CA 1
ATOM 732 C C . LEU A 1 93 ? -4.871 -1.907 -14.109 1.00 76.31 93 LEU A C 1
ATOM 734 O O . LEU A 1 93 ? -4.317 -2.886 -13.606 1.00 76.31 93 LEU A O 1
ATOM 738 N N . ALA A 1 94 ? -6.151 -1.949 -14.482 1.00 68.56 94 ALA A N 1
ATOM 739 C CA . ALA A 1 94 ? -6.973 -3.148 -14.335 1.00 68.56 94 ALA A CA 1
ATOM 740 C C . ALA A 1 94 ? -6.512 -4.319 -15.229 1.00 68.56 94 ALA A C 1
ATOM 742 O O . ALA A 1 94 ? -6.844 -5.468 -14.946 1.00 68.56 94 ALA A O 1
ATOM 743 N N . GLN A 1 95 ? -5.762 -4.046 -16.303 1.00 69.75 95 GLN A N 1
ATOM 744 C CA . GLN A 1 95 ? -5.232 -5.056 -17.227 1.00 69.75 95 GLN A CA 1
ATOM 745 C C . GLN A 1 95 ? -3.848 -5.581 -16.819 1.00 69.75 95 GLN A C 1
ATOM 747 O O . GLN A 1 95 ? -3.470 -6.668 -17.250 1.00 69.75 95 GLN A O 1
ATOM 752 N N . THR A 1 96 ? -3.097 -4.850 -15.988 1.00 68.44 96 THR A N 1
ATOM 753 C CA . THR A 1 96 ? -1.719 -5.218 -15.611 1.00 68.44 96 THR A CA 1
ATOM 754 C C . THR A 1 96 ? -1.597 -6.430 -14.686 1.00 68.44 96 THR A C 1
ATOM 756 O O . THR A 1 96 ? -0.499 -6.945 -14.507 1.00 68.44 96 THR A O 1
ATOM 759 N N . SER A 1 97 ? -2.689 -6.959 -14.132 1.00 52.47 97 SER A N 1
ATOM 760 C CA . SER A 1 97 ? -2.657 -8.262 -13.463 1.00 52.47 97 SER A CA 1
ATOM 761 C C . SER A 1 97 ? -4.053 -8.862 -13.350 1.00 52.47 97 SER A C 1
ATOM 763 O O . SER A 1 97 ? -5.037 -8.181 -13.086 1.00 52.47 97 SER A O 1
ATOM 765 N N . SER A 1 98 ? -4.144 -10.172 -13.536 1.00 43.97 98 SER A N 1
ATOM 766 C CA . SER A 1 98 ? -5.316 -11.023 -13.320 1.00 43.97 98 SER A CA 1
ATOM 767 C C . SER A 1 98 ? -5.743 -11.109 -11.842 1.00 43.97 98 SER A C 1
ATOM 769 O O . SER A 1 98 ? -5.901 -12.190 -11.281 1.00 43.97 98 SER A O 1
ATOM 771 N N . GLY A 1 99 ? -5.927 -9.967 -11.195 1.00 44.34 99 GLY A N 1
ATOM 772 C CA . GLY A 1 99 ? -6.364 -9.834 -9.818 1.00 44.34 99 GLY A CA 1
ATOM 773 C C . GLY A 1 99 ? -6.394 -8.357 -9.470 1.00 44.34 99 GLY A C 1
ATOM 774 O O . GLY A 1 99 ? -5.380 -7.681 -9.564 1.00 44.34 99 GLY A O 1
ATOM 775 N N . PHE A 1 100 ? -7.567 -7.860 -9.093 1.00 49.25 100 PHE A N 1
ATOM 776 C CA . PHE A 1 100 ? -7.758 -6.511 -8.573 1.00 49.25 100 PHE A CA 1
ATOM 777 C C . PHE A 1 100 ? -6.707 -6.232 -7.480 1.00 49.25 100 PHE A C 1
ATOM 779 O O . PHE A 1 100 ? -6.783 -6.802 -6.391 1.00 49.25 100 PHE A O 1
ATOM 786 N N . SER A 1 101 ? -5.695 -5.417 -7.785 1.00 48.66 101 SER A N 1
ATOM 787 C CA . SER A 1 101 ? -4.661 -5.020 -6.828 1.00 48.66 101 SER A CA 1
ATOM 788 C C . SER A 1 101 ? -5.081 -3.702 -6.189 1.00 48.66 101 SER A C 1
ATOM 790 O O . SER A 1 101 ? -5.252 -2.697 -6.877 1.00 48.66 101 SER A O 1
ATOM 792 N N . LEU A 1 102 ? -5.298 -3.711 -4.874 1.00 52.62 102 LEU A N 1
ATOM 793 C CA . LEU A 1 102 ? -5.564 -2.508 -4.092 1.00 52.62 102 LEU A CA 1
ATOM 794 C C . LEU A 1 102 ? -4.250 -2.054 -3.451 1.00 52.62 102 LEU A C 1
ATOM 796 O O . LEU A 1 102 ? -3.818 -2.621 -2.446 1.00 52.62 102 LEU A O 1
ATOM 800 N N . ALA A 1 103 ? -3.624 -1.023 -4.014 1.00 57.12 103 ALA A N 1
ATOM 801 C CA . ALA A 1 103 ? -2.501 -0.354 -3.371 1.00 57.12 103 ALA A CA 1
ATOM 802 C C . ALA A 1 103 ? -3.033 0.610 -2.298 1.00 57.12 103 ALA A C 1
ATOM 804 O O . ALA A 1 103 ? -3.651 1.625 -2.612 1.00 57.12 103 ALA A O 1
ATOM 805 N N . ILE A 1 104 ? -2.807 0.296 -1.019 1.00 58.09 104 ILE A N 1
ATOM 806 C CA . ILE A 1 104 ? -3.069 1.229 0.086 1.00 58.09 104 ILE A CA 1
ATOM 807 C C . ILE A 1 104 ? -1.768 1.970 0.385 1.00 58.09 104 ILE A C 1
ATOM 809 O O . ILE A 1 104 ? -0.857 1.417 1.003 1.00 58.09 104 ILE A O 1
ATOM 813 N N . VAL A 1 105 ? -1.682 3.231 -0.039 1.00 64.38 105 VAL A N 1
ATOM 814 C CA . VAL A 1 105 ? -0.574 4.116 0.335 1.00 64.38 105 VAL A CA 1
ATOM 815 C C . VAL A 1 105 ? -0.863 4.684 1.721 1.00 64.38 105 VAL A C 1
ATOM 817 O O . VAL A 1 105 ? -1.832 5.414 1.921 1.00 64.38 105 VAL A O 1
ATOM 820 N N . VAL A 1 106 ? -0.024 4.337 2.697 1.00 64.94 106 VAL A N 1
ATOM 821 C CA . VAL A 1 106 ? -0.084 4.911 4.045 1.00 64.94 106 VAL A CA 1
ATOM 822 C C . VAL A 1 106 ? 0.972 6.014 4.128 1.00 64.94 106 VAL A C 1
ATOM 824 O O . VAL A 1 106 ? 2.159 5.695 4.237 1.00 64.94 106 VAL A O 1
ATOM 827 N N . PRO A 1 107 ? 0.593 7.304 4.055 1.00 61.03 107 PRO A N 1
ATOM 828 C CA . PRO A 1 107 ? 1.552 8.395 4.148 1.00 61.03 107 PRO A CA 1
ATOM 829 C C . PRO A 1 107 ? 2.130 8.434 5.564 1.00 61.03 107 PRO A C 1
ATOM 831 O O . PRO A 1 107 ? 1.443 8.763 6.532 1.00 61.03 107 PRO A O 1
ATOM 834 N N . VAL A 1 108 ? 3.407 8.081 5.687 1.00 60.53 108 VAL A N 1
ATOM 835 C CA . VAL A 1 108 ? 4.138 8.144 6.951 1.00 60.53 108 VAL A CA 1
ATOM 836 C C . VAL A 1 108 ? 4.822 9.514 7.036 1.00 60.53 108 VAL A C 1
ATOM 838 O O . VAL A 1 108 ? 5.734 9.775 6.249 1.00 60.53 108 VAL A O 1
ATOM 841 N N . PRO A 1 109 ? 4.401 10.421 7.940 1.00 59.22 109 PRO A N 1
ATOM 842 C CA . PRO A 1 109 ? 5.001 11.746 8.044 1.00 59.22 109 PRO A CA 1
ATOM 843 C C . PRO A 1 109 ? 6.485 11.650 8.416 1.00 59.22 109 PRO A C 1
ATOM 845 O O . PRO A 1 109 ? 6.871 10.897 9.312 1.00 59.22 109 PRO A O 1
ATOM 848 N N . LEU A 1 110 ? 7.318 12.441 7.737 1.00 44.34 110 LEU A N 1
ATOM 849 C CA . LEU A 1 110 ? 8.759 12.516 7.970 1.00 44.34 110 LEU A CA 1
ATOM 850 C C . LEU A 1 110 ? 9.034 13.258 9.290 1.00 44.34 110 LEU A C 1
ATOM 852 O O . LEU A 1 110 ? 9.158 14.478 9.324 1.00 44.34 110 LEU A O 1
ATOM 856 N N . GLY A 1 111 ? 9.106 12.519 10.394 1.00 56.19 111 GLY A N 1
ATOM 857 C CA . GLY A 1 111 ? 9.522 13.024 11.703 1.00 56.19 111 GLY A CA 1
ATOM 858 C C . GLY A 1 111 ? 10.014 11.870 12.567 1.00 56.19 111 GLY A C 1
ATOM 859 O O . GLY A 1 111 ? 9.306 10.877 12.704 1.00 56.19 111 GLY A O 1
ATOM 860 N N . GLN A 1 112 ? 11.220 11.982 13.133 1.00 53.75 112 GLN A N 1
ATOM 861 C CA . GLN A 1 112 ? 11.981 10.850 13.692 1.00 53.75 112 GLN A CA 1
ATOM 862 C C . GLN A 1 112 ? 11.377 10.167 14.938 1.00 53.75 112 GLN A C 1
ATOM 864 O O . GLN A 1 112 ? 11.974 9.227 15.441 1.00 53.75 112 GLN A O 1
ATOM 869 N N . ASP A 1 113 ? 10.188 10.555 15.411 1.00 63.69 113 ASP A N 1
ATOM 870 C CA . ASP A 1 113 ? 9.601 9.948 16.615 1.00 63.69 113 ASP A CA 1
ATOM 871 C C . ASP A 1 113 ? 8.064 9.940 16.686 1.00 63.69 113 ASP A C 1
ATOM 873 O O . ASP A 1 113 ? 7.485 9.737 17.756 1.00 63.69 113 ASP A O 1
ATOM 877 N N . SER A 1 114 ? 7.363 10.131 15.562 1.00 75.38 114 SER A N 1
ATOM 878 C CA . SER A 1 114 ? 5.894 10.109 15.597 1.00 75.38 114 SER A CA 1
ATOM 879 C C . SER A 1 114 ? 5.336 8.684 15.729 1.00 75.38 114 SER A C 1
ATOM 881 O O . SER A 1 114 ? 5.891 7.720 15.191 1.00 75.38 114 SER A O 1
ATOM 883 N N . ALA A 1 115 ? 4.188 8.552 16.402 1.00 80.69 115 ALA A N 1
ATOM 884 C CA . ALA A 1 115 ? 3.426 7.303 16.466 1.00 80.69 115 ALA A CA 1
ATOM 885 C C . ALA A 1 115 ? 3.118 6.739 15.065 1.00 80.69 115 ALA A C 1
ATOM 887 O O . ALA A 1 115 ? 3.128 5.527 14.865 1.00 80.69 115 ALA A O 1
ATOM 888 N N . ALA A 1 116 ? 2.924 7.613 14.074 1.00 77.25 116 ALA A N 1
ATOM 889 C CA . ALA A 1 116 ? 2.679 7.217 12.693 1.00 77.25 116 ALA A CA 1
ATOM 890 C C . ALA A 1 116 ? 3.902 6.552 12.030 1.00 77.25 116 ALA A C 1
ATOM 892 O O . ALA A 1 116 ? 3.722 5.597 11.277 1.00 77.25 116 ALA A O 1
ATOM 893 N N . VAL A 1 117 ? 5.135 6.986 12.339 1.00 82.06 117 VAL A N 1
ATOM 894 C CA . VAL A 1 117 ? 6.358 6.316 11.844 1.00 82.06 117 VAL A CA 1
ATOM 895 C C . VAL A 1 117 ? 6.467 4.906 12.403 1.00 82.06 117 VAL A C 1
ATOM 897 O O . VAL A 1 117 ? 6.578 3.944 11.646 1.00 82.06 117 VAL A O 1
ATOM 900 N N . LYS A 1 118 ? 6.343 4.774 13.725 1.00 87.56 118 LYS A N 1
ATOM 901 C CA . LYS A 1 118 ? 6.416 3.479 14.414 1.00 87.56 118 LYS A CA 1
ATOM 902 C C . LYS A 1 118 ? 5.298 2.531 13.946 1.00 87.56 118 LYS A C 1
ATOM 904 O O . LYS A 1 118 ? 5.549 1.352 13.699 1.00 87.56 118 LYS A O 1
ATOM 909 N N . ALA A 1 119 ? 4.086 3.049 13.725 1.00 89.62 119 ALA A N 1
ATOM 910 C CA . ALA A 1 119 ? 2.985 2.279 13.149 1.00 89.62 119 ALA A CA 1
ATOM 911 C C . ALA A 1 119 ? 3.287 1.824 11.708 1.00 89.62 119 ALA A C 1
ATOM 913 O O . ALA A 1 119 ? 3.033 0.669 11.363 1.00 89.62 119 ALA A O 1
ATOM 914 N N . GLY A 1 120 ? 3.886 2.692 10.888 1.00 87.06 120 GLY A N 1
ATOM 915 C CA . GLY A 1 120 ? 4.338 2.356 9.536 1.00 87.06 120 GLY A CA 1
ATOM 916 C C . GLY A 1 120 ? 5.391 1.243 9.507 1.00 87.06 120 GLY A C 1
ATOM 917 O O . GLY A 1 120 ? 5.299 0.325 8.691 1.00 87.06 120 GLY A O 1
ATOM 918 N N . ASP A 1 121 ? 6.355 1.254 10.429 1.00 89.69 121 ASP A N 1
ATOM 919 C CA . ASP A 1 121 ? 7.380 0.205 10.525 1.00 89.69 121 ASP A CA 1
ATOM 920 C C . ASP A 1 121 ? 6.794 -1.156 10.928 1.00 89.69 121 ASP A C 1
ATOM 922 O O . ASP A 1 121 ? 7.194 -2.208 10.406 1.00 89.69 121 ASP A O 1
ATOM 926 N N . HIS A 1 122 ? 5.795 -1.149 11.812 1.00 94.06 122 HIS A N 1
ATOM 927 C CA . HIS A 1 122 ? 5.032 -2.343 12.158 1.00 94.06 122 HIS A CA 1
ATOM 928 C C . HIS A 1 122 ? 4.230 -2.886 10.969 1.00 94.06 122 HIS A C 1
ATOM 930 O O . HIS A 1 122 ? 4.268 -4.094 10.729 1.00 94.06 122 HIS A O 1
ATOM 936 N N . LEU A 1 123 ? 3.594 -2.021 10.171 1.00 92.25 123 LEU A N 1
ATOM 937 C CA . LEU A 1 123 ? 2.897 -2.421 8.941 1.00 92.25 123 LEU A CA 1
ATOM 938 C C . LEU A 1 123 ? 3.853 -2.985 7.882 1.00 92.25 123 LEU A C 1
ATOM 940 O O . LEU A 1 123 ? 3.565 -4.024 7.289 1.00 92.25 123 LEU A O 1
ATOM 944 N N . ARG A 1 124 ? 5.031 -2.377 7.692 1.00 89.50 124 ARG A N 1
ATOM 945 C CA . ARG A 1 124 ? 6.067 -2.914 6.792 1.00 89.50 124 ARG A CA 1
ATOM 946 C C . ARG A 1 124 ? 6.542 -4.294 7.248 1.00 89.50 124 ARG A C 1
ATOM 948 O O . ARG A 1 124 ? 6.736 -5.193 6.432 1.00 89.50 124 ARG A O 1
ATOM 955 N N . THR A 1 125 ? 6.695 -4.480 8.558 1.00 94.00 125 THR A N 1
ATOM 956 C CA . THR A 1 125 ? 7.029 -5.785 9.144 1.00 94.00 125 THR A CA 1
ATOM 957 C C . THR A 1 125 ? 5.913 -6.806 8.915 1.00 94.00 125 THR A C 1
ATOM 959 O O . THR A 1 125 ? 6.211 -7.940 8.548 1.00 94.00 125 THR A O 1
ATOM 962 N N . ALA A 1 126 ? 4.648 -6.409 9.080 1.00 93.75 126 ALA A N 1
ATOM 963 C CA . ALA A 1 126 ? 3.495 -7.269 8.829 1.00 93.75 126 ALA A CA 1
ATOM 964 C C . ALA A 1 126 ? 3.432 -7.724 7.362 1.00 93.75 126 ALA A C 1
ATOM 966 O O . ALA A 1 126 ? 3.278 -8.912 7.102 1.00 93.75 126 ALA A O 1
ATOM 967 N N . LEU A 1 127 ? 3.645 -6.810 6.409 1.00 88.81 127 LEU A N 1
ATOM 968 C CA . LEU A 1 127 ? 3.708 -7.128 4.977 1.00 88.81 127 LEU A CA 1
ATOM 969 C C . LEU A 1 127 ? 4.825 -8.127 4.652 1.00 88.81 127 LEU A C 1
ATOM 971 O O . LEU A 1 127 ? 4.589 -9.099 3.940 1.00 88.81 127 LEU A O 1
ATOM 975 N N . ARG A 1 128 ? 6.028 -7.942 5.212 1.00 89.38 128 ARG A N 1
ATOM 976 C CA . ARG A 1 128 ? 7.137 -8.892 5.020 1.00 89.38 128 ARG A CA 1
ATOM 977 C C . ARG A 1 128 ? 6.774 -10.296 5.513 1.00 89.38 128 ARG A C 1
ATOM 979 O O . ARG A 1 128 ? 7.037 -11.267 4.812 1.00 89.38 128 ARG A O 1
ATOM 986 N N . LYS A 1 129 ? 6.159 -10.394 6.694 1.00 90.94 129 LYS A N 1
ATOM 987 C CA . LYS A 1 129 ? 5.723 -11.664 7.293 1.00 90.94 129 LYS A CA 1
ATOM 988 C C . LYS A 1 129 ? 4.592 -12.327 6.501 1.00 90.94 129 LYS A C 1
ATOM 990 O O . LYS A 1 129 ? 4.647 -13.525 6.250 1.00 90.94 129 LYS A O 1
ATOM 995 N N . LEU A 1 130 ? 3.627 -11.540 6.017 1.00 87.38 130 LEU A N 1
ATOM 996 C CA . LEU A 1 130 ? 2.562 -12.006 5.123 1.00 87.38 130 LEU A CA 1
ATOM 997 C C . LEU A 1 130 ? 3.145 -12.664 3.863 1.00 87.38 130 LEU A C 1
ATOM 999 O O . LEU A 1 130 ? 2.715 -13.752 3.480 1.00 87.38 130 LEU A O 1
ATOM 1003 N N . THR A 1 131 ? 4.140 -12.030 3.237 1.00 76.94 131 THR A N 1
ATOM 1004 C CA . THR A 1 131 ? 4.825 -12.571 2.052 1.00 76.94 131 THR A CA 1
ATOM 1005 C C . THR A 1 131 ? 5.638 -13.828 2.371 1.00 76.94 131 THR A C 1
ATOM 1007 O O . THR A 1 131 ? 5.729 -14.717 1.530 1.00 76.94 131 THR A O 1
ATOM 1010 N N . ALA A 1 132 ? 6.186 -13.935 3.584 1.00 81.19 132 ALA A N 1
ATOM 1011 C CA . ALA A 1 132 ? 6.919 -15.111 4.056 1.00 81.19 132 ALA A CA 1
ATOM 1012 C C . ALA A 1 132 ? 6.018 -16.297 4.464 1.00 81.19 132 ALA A C 1
ATOM 1014 O O . ALA A 1 132 ? 6.532 -17.371 4.757 1.00 81.19 132 ALA A O 1
ATOM 1015 N N . GLY A 1 133 ? 4.689 -16.128 4.482 1.00 81.25 133 GLY A N 1
ATOM 1016 C CA . GLY A 1 133 ? 3.755 -17.159 4.953 1.00 81.25 133 GLY A CA 1
ATOM 1017 C C . GLY A 1 133 ? 3.575 -17.202 6.477 1.00 81.25 133 GLY A C 1
ATOM 1018 O O . GLY A 1 133 ? 2.891 -18.081 6.988 1.00 81.25 133 GLY A O 1
ATOM 1019 N N . GLU A 1 134 ? 4.156 -16.248 7.207 1.00 89.38 134 GLU A N 1
ATOM 1020 C CA . GLU A 1 134 ? 4.098 -16.136 8.669 1.00 89.38 134 GLU A CA 1
ATOM 1021 C C . GLU A 1 134 ? 2.834 -15.364 9.098 1.00 89.38 134 GLU A C 1
ATOM 1023 O O . GLU A 1 134 ? 2.907 -14.237 9.592 1.00 89.38 134 GLU A O 1
ATOM 1028 N N . TYR A 1 135 ? 1.650 -15.923 8.840 1.00 89.81 135 TYR A N 1
ATOM 1029 C CA . TYR A 1 135 ? 0.381 -15.185 8.919 1.00 89.81 135 TYR A CA 1
ATOM 1030 C C . TYR A 1 135 ? 0.000 -14.728 10.332 1.00 89.81 135 TYR A C 1
ATOM 1032 O O . TYR A 1 135 ? -0.343 -13.558 10.516 1.00 89.81 135 TYR A O 1
ATOM 1040 N N . ASP A 1 136 ? 0.120 -15.599 11.335 1.00 90.38 136 ASP A N 1
ATOM 1041 C CA . ASP A 1 136 ? -0.172 -15.240 12.732 1.00 90.38 136 ASP A CA 1
ATOM 1042 C C . ASP A 1 136 ? 0.741 -14.101 13.198 1.00 90.38 136 ASP A C 1
ATOM 1044 O O . ASP A 1 136 ? 0.328 -13.084 13.761 1.00 90.38 136 ASP A O 1
ATOM 1048 N N . ASP A 1 137 ? 2.012 -14.242 12.854 1.00 91.62 137 ASP A N 1
ATOM 1049 C CA . ASP A 1 137 ? 3.074 -13.304 13.145 1.00 91.62 137 ASP A CA 1
ATOM 1050 C C . ASP A 1 137 ? 2.879 -11.955 12.427 1.00 91.62 137 ASP A C 1
ATOM 1052 O O . ASP A 1 137 ? 3.231 -10.893 12.964 1.00 91.62 137 ASP A O 1
ATOM 1056 N N . ALA A 1 138 ? 2.314 -11.980 11.217 1.00 93.31 138 ALA A N 1
ATOM 1057 C CA . ALA A 1 138 ? 1.937 -10.800 10.450 1.00 93.31 138 ALA A CA 1
ATOM 1058 C C . ALA A 1 138 ? 0.790 -10.038 11.129 1.00 93.31 138 ALA A C 1
ATOM 1060 O O . ALA A 1 138 ? 0.863 -8.813 11.261 1.00 93.31 138 ALA A O 1
ATOM 1061 N N . VAL A 1 139 ? -0.222 -10.749 11.634 1.00 94.31 139 VAL A N 1
ATOM 1062 C CA . VAL A 1 139 ? -1.335 -10.157 12.393 1.00 94.31 139 VAL A CA 1
ATOM 1063 C C . VAL A 1 139 ? -0.858 -9.560 13.715 1.00 94.31 139 VAL A C 1
ATOM 1065 O O . VAL A 1 139 ? -1.239 -8.434 14.043 1.00 94.31 139 VAL A O 1
ATOM 1068 N N . VAL A 1 140 ? 0.056 -10.223 14.429 1.00 93.88 140 VAL A N 1
ATOM 1069 C CA . VAL A 1 140 ? 0.692 -9.654 15.632 1.00 93.88 140 VAL A CA 1
ATOM 1070 C C . VAL A 1 140 ? 1.423 -8.349 15.303 1.00 93.88 140 VAL A C 1
ATOM 1072 O O . VAL A 1 140 ? 1.322 -7.371 16.047 1.00 93.88 140 VAL A O 1
ATOM 1075 N N . SER A 1 141 ? 2.147 -8.295 14.183 1.00 95.12 141 SER A N 1
ATOM 1076 C CA . SER A 1 141 ? 2.795 -7.061 13.730 1.00 95.12 141 SER A CA 1
ATOM 1077 C C . SER A 1 141 ? 1.785 -5.966 13.368 1.00 95.12 141 SER A C 1
ATOM 1079 O O . SER A 1 141 ? 2.003 -4.814 13.740 1.00 95.12 141 SER A O 1
ATOM 1081 N N . ALA A 1 142 ? 0.657 -6.302 12.736 1.00 94.56 142 ALA A N 1
ATOM 1082 C CA . ALA A 1 142 ? -0.421 -5.347 12.479 1.00 94.56 142 ALA A CA 1
ATOM 1083 C C . ALA A 1 142 ? -1.051 -4.824 13.785 1.00 94.56 142 ALA A C 1
ATOM 1085 O O . ALA A 1 142 ? -1.268 -3.620 13.921 1.00 94.56 142 ALA A O 1
ATOM 1086 N N . ARG A 1 143 ? -1.257 -5.682 14.795 1.00 94.19 143 ARG A N 1
ATOM 1087 C CA . ARG A 1 143 ? -1.741 -5.261 16.120 1.00 94.19 143 ARG A CA 1
ATOM 1088 C C . ARG A 1 143 ? -0.809 -4.242 16.775 1.00 94.19 143 ARG A C 1
ATOM 1090 O O . ARG A 1 143 ? -1.282 -3.230 17.283 1.00 94.19 143 ARG A O 1
ATOM 1097 N N . LYS A 1 144 ? 0.509 -4.447 16.709 1.00 94.12 144 LYS A N 1
ATOM 1098 C CA . LYS A 1 144 ? 1.488 -3.483 17.250 1.00 94.12 144 LYS A CA 1
ATOM 1099 C C . LYS A 1 144 ? 1.378 -2.105 16.592 1.00 94.12 144 LYS A C 1
ATOM 1101 O O . LYS A 1 144 ? 1.545 -1.088 17.266 1.00 94.12 144 LYS A O 1
ATOM 1106 N N . ALA A 1 145 ? 1.039 -2.044 15.300 1.00 92.75 145 ALA A N 1
ATOM 1107 C CA . ALA A 1 145 ? 0.758 -0.770 14.638 1.00 92.75 145 ALA A CA 1
ATOM 1108 C C . ALA A 1 145 ? -0.457 -0.069 15.269 1.00 92.75 145 ALA A C 1
ATOM 1110 O O . ALA A 1 145 ? -0.381 1.120 15.565 1.00 92.75 145 ALA A O 1
ATOM 1111 N N . ILE A 1 146 ? -1.537 -0.810 15.555 1.00 91.81 146 ILE A N 1
ATOM 1112 C CA . ILE A 1 146 ? -2.707 -0.298 16.286 1.00 91.81 146 ILE A CA 1
ATOM 1113 C C . ILE A 1 146 ? -2.283 0.209 17.675 1.00 91.81 146 ILE A C 1
ATOM 1115 O O . ILE A 1 146 ? -2.620 1.336 18.032 1.00 91.81 146 ILE A O 1
ATOM 1119 N N . GLU A 1 147 ? -1.542 -0.576 18.459 1.00 91.25 147 GLU A N 1
ATOM 1120 C CA . GLU A 1 147 ? -1.082 -0.209 19.815 1.00 91.25 147 GLU A CA 1
ATOM 1121 C C . GLU A 1 147 ? -0.290 1.106 19.823 1.00 91.25 147 GLU A C 1
ATOM 1123 O O . GLU A 1 147 ? -0.505 1.963 20.680 1.00 91.25 147 GLU A O 1
ATOM 1128 N N . THR A 1 148 ? 0.558 1.302 18.813 1.00 90.50 148 THR A N 1
ATOM 1129 C CA . THR A 1 148 ? 1.414 2.487 18.670 1.00 90.50 148 THR A CA 1
ATOM 1130 C C . THR A 1 148 ? 0.624 3.788 18.515 1.00 90.50 148 THR A C 1
ATOM 1132 O O . THR A 1 148 ? 1.081 4.840 18.956 1.00 90.50 148 THR A O 1
ATOM 1135 N N . LEU A 1 149 ? -0.575 3.730 17.929 1.00 84.31 149 LEU A N 1
ATOM 1136 C CA . LEU A 1 149 ? -1.446 4.899 17.775 1.00 84.31 149 LEU A CA 1
ATOM 1137 C C . LEU A 1 149 ? -2.009 5.418 19.117 1.00 84.31 149 LEU A C 1
ATOM 1139 O O . LEU A 1 149 ? -2.561 6.515 19.158 1.00 84.31 149 LEU A O 1
ATOM 1143 N N . GLY A 1 150 ? -1.847 4.668 20.214 1.00 81.56 150 GLY A N 1
ATOM 1144 C CA . GLY A 1 150 ? -2.327 5.035 21.547 1.00 81.56 150 GLY A CA 1
ATOM 1145 C C . GLY A 1 150 ? -3.778 4.626 21.816 1.00 81.56 150 GLY A C 1
ATOM 1146 O O . GLY A 1 150 ? -4.431 3.974 21.000 1.00 81.56 150 GLY A O 1
ATOM 1147 N N . SER A 1 151 ? -4.294 4.963 22.999 1.00 75.56 151 SER A N 1
ATOM 1148 C CA . SER A 1 151 ? -5.697 4.692 23.341 1.00 75.56 151 SER A CA 1
ATOM 1149 C C . SER A 1 151 ? -6.621 5.757 22.753 1.00 75.56 151 SER A C 1
ATOM 1151 O O . SER A 1 151 ? -6.284 6.941 22.814 1.00 75.56 151 SER A O 1
ATOM 1153 N N . PRO A 1 152 ? -7.802 5.374 22.239 1.00 70.12 152 PRO A N 1
ATOM 1154 C CA . PRO A 1 152 ? -8.834 6.351 21.938 1.00 70.12 152 PRO A CA 1
ATOM 1155 C C . PRO A 1 152 ? -9.281 7.038 23.238 1.00 70.12 152 PRO A C 1
ATOM 1157 O O . PRO A 1 152 ? -9.281 6.423 24.306 1.00 70.12 152 PRO A O 1
ATOM 1160 N N . GLY A 1 153 ? -9.661 8.315 23.151 1.00 71.12 153 GLY A N 1
ATOM 1161 C CA . GLY A 1 153 ? -10.142 9.077 24.311 1.00 71.12 153 GLY A CA 1
ATOM 1162 C C . GLY A 1 153 ? -11.460 8.547 24.895 1.00 71.12 153 GLY A C 1
ATOM 1163 O O . GLY A 1 153 ? -11.716 8.720 26.083 1.00 71.12 153 GLY A O 1
ATOM 1164 N N . GLU A 1 154 ? -12.272 7.858 24.086 1.00 81.19 154 GLU A N 1
ATOM 1165 C CA . GLU A 1 154 ? -13.518 7.205 24.502 1.00 81.19 154 GLU A CA 1
ATOM 1166 C C . GLU A 1 154 ? -13.442 5.685 24.321 1.00 81.19 154 GLU A C 1
ATOM 1168 O O . GLU A 1 154 ? -12.886 5.187 23.343 1.00 81.19 154 GLU A O 1
ATOM 1173 N N . SER A 1 155 ? -14.058 4.942 25.246 1.00 86.19 155 SER A N 1
ATOM 1174 C CA . SER A 1 155 ? -14.215 3.487 25.123 1.00 86.19 155 SER A CA 1
ATOM 1175 C C . SER A 1 155 ? -15.400 3.112 24.230 1.00 86.19 155 SER A C 1
ATOM 1177 O O . SER A 1 155 ? -16.418 3.807 24.216 1.00 86.19 155 SER A O 1
ATOM 1179 N N . GLU A 1 156 ? -15.329 1.953 23.570 1.00 86.94 156 GLU A N 1
ATOM 1180 C CA . GLU A 1 156 ? -16.443 1.397 22.785 1.00 86.94 156 GLU A CA 1
ATOM 1181 C C . GLU A 1 156 ? -17.760 1.347 23.580 1.00 86.94 156 GLU A C 1
ATOM 1183 O O . GLU A 1 156 ? -18.807 1.778 23.094 1.00 86.94 156 GLU A O 1
ATOM 1188 N N . LYS A 1 157 ? -17.704 0.892 24.838 1.00 88.88 157 LYS A N 1
ATOM 1189 C CA . LYS A 1 157 ? -18.877 0.814 25.719 1.00 88.88 157 LYS A CA 1
ATOM 1190 C C . LYS A 1 157 ? -19.512 2.187 25.946 1.00 88.88 157 LYS A C 1
ATOM 1192 O O . LYS A 1 157 ? -20.737 2.296 25.921 1.00 88.88 157 LYS A O 1
ATOM 1197 N N . ALA A 1 158 ? -18.696 3.224 26.144 1.00 88.94 158 ALA A N 1
ATOM 1198 C CA . ALA A 1 158 ? -19.185 4.587 26.323 1.00 88.94 158 ALA A CA 1
ATOM 1199 C C . ALA A 1 158 ? -19.914 5.079 25.064 1.00 88.94 158 ALA A C 1
ATOM 1201 O O . ALA A 1 158 ? -21.055 5.530 25.171 1.00 88.94 158 ALA A O 1
ATOM 1202 N N . ILE A 1 159 ? -19.324 4.885 23.880 1.00 88.88 159 ILE A N 1
ATOM 1203 C CA . ILE A 1 159 ? -19.922 5.277 22.592 1.00 88.88 159 ILE A CA 1
ATOM 1204 C C . ILE A 1 159 ? -21.267 4.576 22.377 1.00 88.88 159 ILE A C 1
ATOM 1206 O O . ILE A 1 159 ? -22.267 5.226 22.077 1.00 88.88 159 ILE A O 1
ATOM 1210 N N . VAL A 1 160 ? -21.320 3.253 22.568 1.00 90.12 160 VAL A N 1
ATOM 1211 C CA . VAL A 1 160 ? -22.544 2.460 22.356 1.00 90.12 160 VAL A CA 1
ATOM 1212 C C . VAL A 1 160 ? -23.649 2.842 23.344 1.00 90.12 160 VAL A C 1
ATOM 1214 O O . VAL A 1 160 ? -24.820 2.839 22.973 1.00 90.12 160 VAL A O 1
ATOM 1217 N N . SER A 1 161 ? -23.291 3.192 24.583 1.00 90.88 161 SER A N 1
ATOM 1218 C CA . SER A 1 161 ? -24.260 3.567 25.622 1.00 90.88 161 SER A CA 1
ATOM 1219 C C . SER A 1 161 ? -24.832 4.980 25.478 1.00 90.88 161 SER A C 1
ATOM 1221 O O . SER A 1 161 ? -25.924 5.239 25.976 1.00 90.88 161 SER A O 1
ATOM 1223 N N . THR A 1 162 ? -24.108 5.887 24.817 1.00 88.75 162 THR A N 1
ATOM 1224 C CA . THR A 1 162 ? -24.454 7.318 24.753 1.00 88.75 162 THR A CA 1
ATOM 1225 C C . THR A 1 162 ? -24.960 7.761 23.387 1.00 88.75 162 THR A C 1
ATOM 1227 O O . THR A 1 162 ? -25.709 8.729 23.316 1.00 88.75 162 THR A O 1
ATOM 1230 N N . THR A 1 163 ? -24.577 7.066 22.310 1.00 89.81 163 THR A N 1
ATOM 1231 C CA . THR A 1 163 ? -24.848 7.499 20.934 1.00 89.81 163 THR A CA 1
ATOM 1232 C C . THR A 1 163 ? -25.399 6.350 20.087 1.00 89.81 163 THR A C 1
ATOM 1234 O O . THR A 1 163 ? -24.780 5.279 19.966 1.00 89.81 163 THR A O 1
ATOM 1237 N N . LYS A 1 164 ? -26.556 6.569 19.449 1.00 91.81 164 LYS A N 1
ATOM 1238 C CA . LYS A 1 164 ? -27.144 5.596 18.515 1.00 91.81 164 LYS A CA 1
ATOM 1239 C C . LYS A 1 164 ? -26.271 5.430 17.274 1.00 91.81 164 LYS A C 1
ATOM 1241 O O . LYS A 1 164 ? -25.495 6.308 16.920 1.00 91.81 164 LYS A O 1
ATOM 1246 N N . ALA A 1 165 ? -26.380 4.283 16.605 1.00 89.50 165 ALA A N 1
ATOM 1247 C CA . ALA A 1 165 ? -25.490 3.929 15.497 1.00 89.50 165 ALA A CA 1
ATOM 1248 C C . ALA A 1 165 ? -25.510 4.927 14.325 1.00 89.50 165 ALA A C 1
ATOM 1250 O O . ALA A 1 165 ? -24.468 5.177 13.720 1.00 89.50 165 ALA A O 1
ATOM 1251 N N . ASP A 1 166 ? -26.671 5.496 14.024 1.00 93.50 166 ASP A N 1
ATOM 1252 C CA . ASP A 1 166 ? -26.897 6.513 12.997 1.00 93.50 166 ASP A CA 1
ATOM 1253 C C . ASP A 1 166 ? -26.376 7.901 13.399 1.00 93.50 166 ASP A C 1
ATOM 1255 O O . ASP A 1 166 ? -25.884 8.632 12.543 1.00 93.50 166 ASP A O 1
ATOM 1259 N N . GLU A 1 167 ? -26.374 8.215 14.694 1.00 93.94 167 GLU A N 1
ATOM 1260 C CA . GLU A 1 167 ? -25.934 9.501 15.257 1.00 93.94 167 GLU A CA 1
ATOM 1261 C C . GLU A 1 167 ? -24.408 9.588 15.494 1.00 93.94 167 GLU A C 1
ATOM 1263 O O . GLU A 1 167 ? -23.886 10.659 15.805 1.00 93.94 167 GLU A O 1
ATOM 1268 N N . ARG A 1 168 ? -23.662 8.483 15.340 1.00 92.12 168 ARG A N 1
ATOM 1269 C CA . ARG A 1 168 ? -22.210 8.449 15.601 1.00 92.12 168 ARG A CA 1
ATOM 1270 C C . ARG A 1 168 ? -21.411 9.293 14.617 1.00 92.12 168 ARG A C 1
ATOM 1272 O O . ARG A 1 168 ? -21.511 9.104 13.398 1.00 92.12 168 ARG A O 1
ATOM 1279 N N . THR A 1 169 ? -20.514 10.113 15.159 1.00 90.94 169 THR A N 1
ATOM 1280 C CA . THR A 1 169 ? -19.544 10.894 14.381 1.00 90.94 169 THR A CA 1
ATOM 1281 C C . THR A 1 169 ? -18.518 9.994 13.686 1.00 90.94 169 THR A C 1
ATOM 1283 O O . THR A 1 169 ? -18.332 8.827 14.045 1.00 90.94 169 THR A O 1
ATOM 1286 N N . LEU A 1 170 ? -17.801 10.536 12.695 1.00 87.06 170 LEU A N 1
ATOM 1287 C CA . LEU A 1 170 ? -16.715 9.812 12.026 1.00 87.06 170 LEU A CA 1
ATOM 1288 C C . LEU A 1 170 ? -15.618 9.373 13.012 1.00 87.06 170 LEU A C 1
ATOM 1290 O O . LEU A 1 170 ? -15.119 8.254 12.904 1.00 87.06 170 LEU A O 1
ATOM 1294 N N . ALA A 1 171 ? -15.290 10.214 13.998 1.00 86.19 171 ALA A N 1
ATOM 1295 C CA . ALA A 1 171 ? -14.323 9.886 15.043 1.00 86.19 171 ALA A CA 1
ATOM 1296 C C . ALA A 1 171 ? -14.799 8.696 15.893 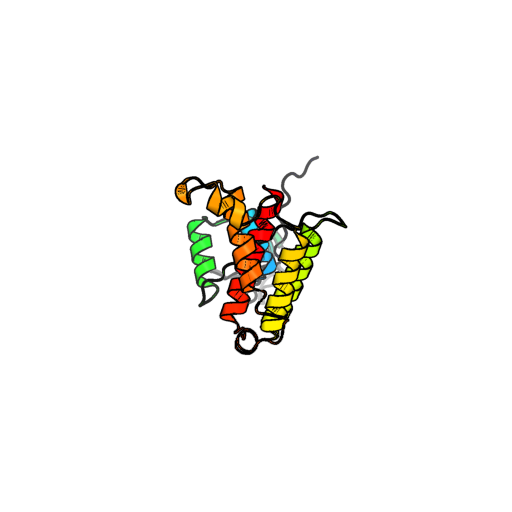1.00 86.19 171 ALA A C 1
ATOM 1298 O O . ALA A 1 171 ? -14.071 7.720 16.050 1.00 86.19 171 ALA A O 1
ATOM 1299 N N . GLN A 1 172 ? -16.058 8.703 16.348 1.00 89.06 172 GLN A N 1
ATOM 1300 C CA . GLN A 1 172 ? -16.634 7.584 17.106 1.00 89.06 172 GLN A CA 1
ATOM 1301 C C . GLN A 1 172 ? -16.665 6.287 16.286 1.00 89.06 172 GLN A C 1
ATOM 1303 O O . GLN A 1 172 ? -16.295 5.226 16.786 1.00 89.06 172 GLN A O 1
ATOM 1308 N N . ARG A 1 173 ? -17.051 6.360 15.006 1.00 89.62 173 ARG A N 1
ATOM 1309 C CA . ARG A 1 173 ? -17.035 5.204 14.090 1.00 89.62 173 ARG A CA 1
ATOM 1310 C C . ARG A 1 173 ? -15.621 4.657 13.886 1.00 89.62 173 ARG A C 1
ATOM 1312 O O . ARG A 1 173 ? -15.436 3.444 13.861 1.00 89.62 173 ARG A O 1
ATOM 1319 N N . SER A 1 174 ? -14.628 5.534 13.794 1.00 88.12 174 SER A N 1
ATOM 1320 C CA . SER A 1 174 ? -13.225 5.143 13.642 1.00 88.12 174 SER A CA 1
ATOM 1321 C C . SER A 1 174 ? -12.659 4.519 14.919 1.00 88.12 174 SER A C 1
ATOM 1323 O O . SER A 1 174 ? -11.949 3.519 14.847 1.00 88.12 174 SER A O 1
ATOM 1325 N N . THR A 1 175 ? -13.036 5.033 16.092 1.00 89.25 175 THR A N 1
ATOM 1326 C CA . THR A 1 175 ? -12.731 4.412 17.390 1.00 89.25 175 THR A CA 1
ATOM 1327 C C . THR A 1 175 ? -13.335 3.012 17.499 1.00 89.25 175 THR A C 1
ATOM 1329 O O . THR A 1 175 ? -12.659 2.081 17.934 1.00 89.25 175 THR A O 1
ATOM 1332 N N . MET A 1 176 ? -14.578 2.819 17.052 1.00 89.94 176 MET A N 1
ATOM 1333 C CA . MET A 1 176 ? -15.189 1.486 17.006 1.00 89.94 176 MET A CA 1
ATOM 1334 C C . MET A 1 176 ? -14.445 0.545 16.052 1.00 89.94 176 MET A C 1
ATOM 1336 O O . MET A 1 176 ? -14.155 -0.591 16.420 1.00 89.94 176 MET A O 1
ATOM 1340 N N . LEU A 1 177 ? -14.083 1.017 14.853 1.00 90.19 177 LEU A N 1
ATOM 1341 C CA . LEU A 1 177 ? -13.290 0.234 13.901 1.00 90.19 177 LEU A CA 1
ATOM 1342 C C . LEU A 1 177 ? -11.934 -0.164 14.496 1.00 90.19 177 LEU A C 1
ATOM 1344 O O . LEU A 1 177 ? -11.516 -1.311 14.360 1.00 90.19 177 LEU A O 1
ATOM 1348 N N . ARG A 1 178 ? -11.270 0.756 15.203 1.00 90.88 178 ARG A N 1
ATOM 1349 C CA . ARG A 1 178 ? -10.036 0.474 15.941 1.00 90.88 178 ARG A CA 1
ATOM 1350 C C . ARG A 1 178 ? -10.227 -0.663 16.941 1.00 90.88 178 ARG A C 1
ATOM 1352 O O . ARG A 1 178 ? -9.422 -1.589 16.935 1.00 90.88 178 ARG A O 1
ATOM 1359 N N . HIS A 1 179 ? -11.247 -0.591 17.798 1.00 91.00 179 HIS A N 1
ATOM 1360 C CA . HIS A 1 179 ? -11.513 -1.633 18.795 1.00 91.00 179 HIS A CA 1
ATOM 1361 C C . HIS A 1 179 ? -11.809 -2.983 18.140 1.00 91.00 179 HIS A C 1
ATOM 1363 O O . HIS A 1 179 ? -11.242 -3.992 18.551 1.00 91.00 179 HIS A O 1
ATOM 1369 N N . ALA A 1 180 ? -12.615 -2.995 17.077 1.00 91.44 180 ALA A N 1
ATOM 1370 C CA . ALA A 1 180 ? -12.914 -4.205 16.323 1.00 91.44 180 ALA A CA 1
ATOM 1371 C C . ALA A 1 180 ? -11.649 -4.831 15.716 1.00 91.44 180 ALA A C 1
ATOM 1373 O O . ALA A 1 180 ? -11.412 -6.021 15.903 1.00 91.44 180 ALA A O 1
ATOM 1374 N N . LEU A 1 181 ? -10.803 -4.036 15.050 1.00 92.31 181 LEU A N 1
ATOM 1375 C CA . LEU A 1 181 ? -9.537 -4.507 14.477 1.00 92.31 181 LEU A CA 1
ATOM 1376 C C . LEU A 1 181 ? -8.549 -4.965 15.553 1.00 92.31 181 LEU A C 1
ATOM 1378 O O . LEU A 1 181 ? -7.869 -5.970 15.363 1.00 92.31 181 LEU A O 1
ATOM 1382 N N . PHE A 1 182 ? -8.475 -4.258 16.684 1.00 91.12 182 PHE A N 1
ATOM 1383 C CA . PHE A 1 182 ? -7.625 -4.650 17.804 1.00 91.12 182 PHE A CA 1
ATOM 1384 C C . PHE A 1 182 ? -8.059 -6.000 18.372 1.00 91.12 182 PHE A C 1
ATOM 1386 O O . PHE A 1 182 ? -7.227 -6.892 18.495 1.00 91.12 182 PHE A O 1
ATOM 1393 N N . ASN A 1 183 ? -9.349 -6.172 18.664 1.00 89.12 183 ASN A N 1
ATOM 1394 C CA . ASN A 1 183 ? -9.894 -7.424 19.188 1.00 89.12 183 ASN A CA 1
ATOM 1395 C C . ASN A 1 183 ? -9.714 -8.566 18.183 1.00 89.12 183 ASN A C 1
ATOM 1397 O O . ASN A 1 183 ? -9.264 -9.644 18.561 1.00 89.12 183 ASN A O 1
ATOM 1401 N N . LEU A 1 184 ? -9.982 -8.302 16.899 1.00 90.12 184 LEU A N 1
ATOM 1402 C CA . LEU A 1 184 ? -9.782 -9.263 15.820 1.00 90.12 184 LEU A CA 1
ATOM 1403 C C . LEU A 1 184 ? -8.320 -9.695 15.699 1.00 90.12 184 LEU A C 1
ATOM 1405 O O . LEU A 1 184 ? -8.083 -10.856 15.430 1.00 90.12 184 LEU A O 1
ATOM 1409 N N . ALA A 1 185 ? -7.353 -8.798 15.913 1.00 90.06 185 ALA A N 1
ATOM 1410 C CA . ALA A 1 185 ? -5.917 -9.095 15.875 1.00 90.06 185 ALA A CA 1
ATOM 1411 C C . ALA A 1 185 ? -5.340 -9.558 17.231 1.00 90.06 185 ALA A C 1
ATOM 1413 O O . ALA A 1 185 ? -4.133 -9.789 17.355 1.00 90.06 185 ALA A O 1
ATOM 1414 N N . SER A 1 186 ? -6.185 -9.684 18.259 1.00 85.38 186 SER A N 1
ATOM 1415 C CA . SER A 1 186 ? -5.814 -10.139 19.603 1.00 85.38 186 SER A CA 1
ATOM 1416 C C . SER A 1 186 ? -6.294 -11.547 19.992 1.00 85.38 186 SER A C 1
ATOM 1418 O O . SER A 1 186 ? -6.360 -11.788 21.199 1.00 85.38 186 SER A O 1
ATOM 1420 N N . PRO A 1 187 ? -6.625 -12.483 19.075 1.00 68.62 187 PRO A N 1
ATOM 1421 C CA . PRO A 1 187 ? -7.055 -13.806 19.492 1.00 68.62 187 PRO A CA 1
ATOM 1422 C C . PRO A 1 187 ? -5.895 -14.449 20.256 1.00 68.62 187 PRO A C 1
ATOM 1424 O O . PRO A 1 187 ? -4.731 -14.341 19.872 1.00 68.62 187 PRO A O 1
ATOM 1427 N N . ALA A 1 188 ? -6.207 -14.885 21.464 1.00 53.94 188 ALA A N 1
ATOM 1428 C CA . ALA A 1 188 ? -5.446 -14.534 22.646 1.00 53.94 188 ALA A CA 1
ATOM 1429 C C . ALA A 1 188 ? -4.010 -15.082 22.713 1.00 53.94 188 ALA A C 1
ATOM 1431 O O . ALA A 1 188 ? -3.739 -16.266 22.562 1.00 53.94 188 ALA A O 1
ATOM 1432 N N . ALA A 1 189 ? -3.094 -14.215 23.152 1.00 46.50 189 ALA A N 1
ATOM 1433 C CA . ALA A 1 189 ? -1.830 -14.616 23.779 1.00 46.50 189 ALA A CA 1
ATOM 1434 C C . ALA A 1 189 ? -2.039 -15.272 25.169 1.00 46.50 189 ALA A C 1
ATOM 1436 O O . ALA A 1 189 ? -1.086 -15.505 25.912 1.00 46.50 189 ALA A O 1
ATOM 1437 N N . HIS A 1 190 ? -3.295 -15.527 25.541 1.00 47.00 190 HIS A N 1
ATOM 1438 C CA . HIS A 1 190 ? -3.723 -16.239 26.732 1.00 47.00 190 HIS A CA 1
ATOM 1439 C C . HIS A 1 190 ? -4.192 -17.601 26.226 1.00 47.00 190 HIS A C 1
ATOM 1441 O O . HIS A 1 190 ? -5.142 -17.637 25.463 1.00 47.00 190 HIS A O 1
ATOM 1447 N N . GLY A 1 191 ? -3.491 -18.688 26.551 1.00 49.91 191 GLY A N 1
ATOM 1448 C CA . GLY A 1 191 ? -3.758 -20.035 26.022 1.00 49.91 191 GLY A CA 1
ATOM 1449 C C . GLY A 1 191 ? -5.076 -20.655 26.499 1.00 49.91 191 GLY A C 1
ATOM 1450 O O . GLY A 1 191 ? -5.063 -21.728 27.095 1.00 49.91 191 GLY A O 1
ATOM 1451 N N . ASP A 1 192 ? -6.189 -19.957 26.295 1.00 59.50 192 ASP A N 1
ATOM 1452 C CA . ASP A 1 192 ? -7.530 -20.496 26.411 1.00 59.50 192 ASP A CA 1
ATOM 1453 C C . ASP A 1 192 ? -7.879 -21.328 25.163 1.00 59.50 192 ASP A C 1
ATOM 1455 O O . ASP A 1 192 ? -7.329 -21.147 24.075 1.00 59.50 192 ASP A O 1
ATOM 1459 N N . GLU A 1 193 ? -8.758 -22.309 25.361 1.00 57.69 193 GLU A N 1
ATOM 1460 C CA . GLU A 1 193 ? -9.066 -23.368 24.389 1.00 57.69 193 GLU A CA 1
ATOM 1461 C C . GLU A 1 193 ? -9.618 -22.805 23.065 1.00 57.69 193 GLU A C 1
ATOM 1463 O O . GLU A 1 193 ? -9.327 -23.329 21.994 1.00 57.69 193 GLU A O 1
ATOM 1468 N N . ASN A 1 194 ? -10.311 -21.662 23.121 1.00 64.44 194 ASN A N 1
ATOM 1469 C CA . ASN A 1 194 ? -10.877 -21.002 21.943 1.00 64.44 194 ASN A CA 1
ATOM 1470 C C . ASN A 1 194 ? -9.844 -20.164 21.166 1.00 64.44 194 ASN A C 1
ATOM 1472 O O . ASN A 1 194 ? -9.941 -20.065 19.945 1.00 64.44 194 ASN A O 1
ATOM 1476 N N . ALA A 1 195 ? -8.858 -19.546 21.829 1.00 61.16 195 ALA A N 1
ATOM 1477 C CA . ALA A 1 195 ? -7.809 -18.781 21.153 1.00 61.16 195 ALA A CA 1
ATOM 1478 C C . ALA A 1 195 ? -6.837 -19.672 20.378 1.00 61.16 195 ALA A C 1
ATOM 1480 O O . ALA A 1 195 ? -6.328 -19.248 19.341 1.00 61.16 195 ALA A O 1
ATOM 1481 N N . SER A 1 196 ? -6.605 -20.903 20.849 1.00 64.38 196 SER A N 1
ATOM 1482 C CA . SER A 1 196 ? -5.719 -21.860 20.176 1.00 64.38 196 SER A CA 1
ATOM 1483 C C . SER A 1 196 ? -6.231 -22.356 18.824 1.00 64.38 196 SER A C 1
ATOM 1485 O O . SER A 1 196 ? -5.441 -22.866 18.037 1.00 64.38 196 SER A O 1
ATOM 1487 N N . GLU A 1 197 ? -7.526 -22.194 18.541 1.00 70.88 197 GLU A N 1
ATOM 1488 C CA . GLU A 1 197 ? -8.136 -22.580 17.262 1.00 70.88 197 GLU A CA 1
ATOM 1489 C C . GLU A 1 197 ? -8.066 -21.467 16.207 1.00 70.88 197 GLU A C 1
ATOM 1491 O O . GLU A 1 197 ? -8.367 -21.692 15.032 1.00 70.88 197 GLU A O 1
ATOM 1496 N N . ILE A 1 198 ? -7.681 -20.252 16.608 1.00 76.88 198 ILE A N 1
ATOM 1497 C CA . ILE A 1 198 ? -7.646 -19.107 15.706 1.00 76.88 198 ILE A CA 1
ATOM 1498 C C . ILE A 1 198 ? -6.298 -19.083 14.996 1.00 76.88 198 ILE A C 1
ATOM 1500 O O . ILE A 1 198 ? -5.296 -18.605 15.525 1.00 76.88 198 ILE A O 1
ATOM 1504 N N . HIS A 1 199 ? -6.313 -19.572 13.761 1.00 80.38 199 HIS A N 1
ATOM 1505 C CA . HIS A 1 199 ? -5.196 -19.490 12.833 1.00 80.38 199 HIS A CA 1
ATOM 1506 C C . HIS A 1 199 ? -5.500 -18.509 11.715 1.00 80.38 199 HIS A C 1
ATOM 1508 O O . HIS A 1 199 ? -6.613 -18.459 11.183 1.00 80.38 199 HIS A O 1
ATOM 1514 N N . TRP A 1 200 ? -4.481 -17.758 11.322 1.00 86.50 200 TRP A N 1
ATOM 1515 C CA . TRP A 1 200 ? -4.580 -16.864 10.187 1.00 86.50 200 TRP A CA 1
ATOM 1516 C C . TRP A 1 200 ? -4.157 -17.577 8.912 1.00 86.50 200 TRP A C 1
ATOM 1518 O O . TRP A 1 200 ? -3.063 -18.126 8.816 1.00 86.50 200 TRP A O 1
ATOM 1528 N N . ASP A 1 201 ? -5.014 -17.529 7.899 1.00 83.88 201 ASP A N 1
ATOM 1529 C CA . ASP A 1 201 ? -4.596 -17.782 6.530 1.00 83.88 201 ASP A CA 1
ATOM 1530 C C . ASP A 1 201 ? -4.134 -16.473 5.868 1.00 83.88 201 ASP A C 1
ATOM 1532 O O . ASP A 1 201 ? -4.230 -15.370 6.426 1.00 83.88 201 ASP A O 1
ATOM 1536 N N . ARG A 1 202 ? -3.627 -16.583 4.637 1.00 81.94 202 ARG A N 1
ATOM 1537 C CA . ARG A 1 202 ? -3.172 -15.418 3.871 1.00 81.94 202 ARG A CA 1
ATOM 1538 C C . ARG A 1 202 ? -4.267 -14.360 3.725 1.00 81.94 202 ARG A C 1
ATOM 1540 O O . ARG A 1 202 ? -3.965 -13.169 3.773 1.00 81.94 202 ARG A O 1
ATOM 1547 N N . ALA A 1 203 ? -5.512 -14.780 3.497 1.00 79.06 203 ALA A N 1
ATOM 1548 C CA . ALA A 1 203 ? -6.621 -13.871 3.239 1.00 79.06 203 ALA A CA 1
ATOM 1549 C C . ALA A 1 203 ? -7.003 -13.094 4.505 1.00 79.06 203 ALA A C 1
ATOM 1551 O O . ALA A 1 203 ? -7.059 -11.867 4.466 1.00 79.06 203 ALA A O 1
ATOM 1552 N N . GLY A 1 204 ? -7.169 -13.783 5.632 1.00 85.44 204 GLY A N 1
ATOM 1553 C CA . GLY A 1 204 ? -7.470 -13.190 6.928 1.00 85.44 204 GLY A CA 1
ATOM 1554 C C . GLY A 1 204 ? -6.371 -12.239 7.394 1.00 85.44 204 GLY A C 1
ATOM 1555 O O . GLY A 1 204 ? -6.664 -11.098 7.756 1.00 85.44 204 GLY A O 1
ATOM 1556 N N . ALA A 1 205 ? -5.100 -12.647 7.294 1.00 89.62 205 ALA A N 1
ATOM 1557 C CA . ALA A 1 205 ? -3.976 -11.776 7.638 1.00 89.62 205 ALA A CA 1
ATOM 1558 C C . ALA A 1 205 ? -3.943 -10.511 6.762 1.00 89.62 205 ALA A C 1
ATOM 1560 O O . ALA A 1 205 ? -3.767 -9.400 7.269 1.00 89.62 205 ALA A O 1
ATOM 1561 N N . MET A 1 206 ? -4.176 -10.654 5.454 1.00 87.12 206 MET A N 1
ATOM 1562 C CA . MET A 1 206 ? -4.253 -9.525 4.526 1.00 87.12 206 MET A CA 1
ATOM 1563 C C . MET A 1 206 ? -5.419 -8.583 4.858 1.00 87.12 206 MET A C 1
ATOM 1565 O O . MET A 1 206 ? -5.234 -7.366 4.845 1.00 87.12 206 MET A O 1
ATOM 1569 N N . SER A 1 207 ? -6.595 -9.114 5.204 1.00 89.88 207 SER A N 1
ATOM 1570 C CA . SER A 1 207 ? -7.748 -8.306 5.618 1.00 89.88 207 SER A CA 1
ATOM 1571 C C . SER A 1 207 ? -7.453 -7.476 6.867 1.00 89.88 207 SER A C 1
ATOM 1573 O O . SER A 1 207 ? -7.775 -6.286 6.897 1.00 89.88 207 SER A O 1
ATOM 1575 N N . VAL A 1 208 ? -6.788 -8.060 7.871 1.00 93.38 208 VAL A N 1
ATOM 1576 C CA . VAL A 1 208 ? -6.369 -7.325 9.074 1.00 93.38 208 VAL A CA 1
ATOM 1577 C C . VAL A 1 208 ? -5.370 -6.226 8.710 1.00 93.38 208 VAL A C 1
ATOM 1579 O O . VAL A 1 208 ? -5.577 -5.070 9.075 1.00 93.38 208 VAL A O 1
ATOM 1582 N N . ILE A 1 209 ? -4.320 -6.546 7.946 1.00 92.12 209 ILE A N 1
ATOM 1583 C CA . ILE A 1 209 ? -3.296 -5.569 7.538 1.00 92.12 209 ILE A CA 1
ATOM 1584 C C . I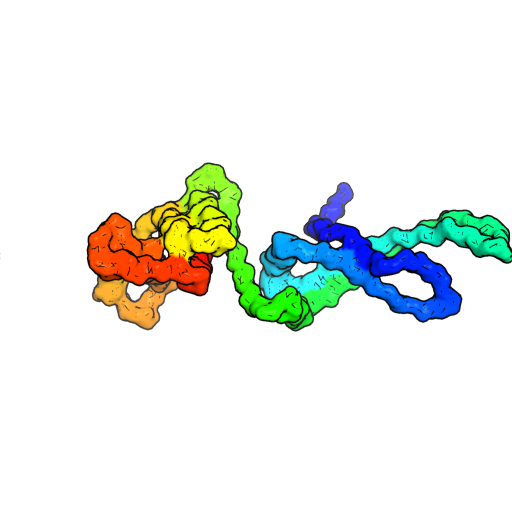LE A 1 209 ? -3.920 -4.404 6.760 1.00 92.12 209 ILE A C 1
ATOM 1586 O O . ILE A 1 209 ? -3.580 -3.248 7.023 1.00 92.12 209 ILE A O 1
ATOM 1590 N N . ALA A 1 210 ? -4.856 -4.673 5.848 1.00 90.12 210 ALA A N 1
ATOM 1591 C CA . ALA A 1 210 ? -5.549 -3.645 5.075 1.00 90.12 210 ALA A CA 1
ATOM 1592 C C . ALA A 1 210 ? -6.416 -2.737 5.966 1.00 90.12 210 ALA A C 1
ATOM 1594 O O . ALA A 1 210 ? -6.358 -1.506 5.856 1.00 90.12 210 ALA A O 1
ATOM 1595 N N . GLY A 1 211 ? -7.173 -3.329 6.897 1.00 91.75 211 GLY A N 1
ATOM 1596 C CA . GLY A 1 211 ? -7.980 -2.581 7.863 1.00 91.75 211 GLY A CA 1
ATOM 1597 C C . GLY A 1 211 ? -7.127 -1.674 8.751 1.00 91.75 211 GLY A C 1
ATOM 1598 O O . GLY A 1 211 ? -7.434 -0.492 8.917 1.00 91.75 211 GLY A O 1
ATOM 1599 N N . VAL A 1 212 ? -6.005 -2.190 9.261 1.00 92.19 212 VAL A N 1
ATOM 1600 C CA . VAL A 1 212 ? -5.076 -1.411 10.094 1.00 92.19 212 VAL A CA 1
ATOM 1601 C C . VAL A 1 212 ? -4.377 -0.320 9.293 1.00 92.19 212 VAL A C 1
ATOM 1603 O O . VAL A 1 212 ? -4.268 0.803 9.776 1.00 92.19 212 VAL A O 1
ATOM 1606 N N . SER A 1 213 ? -3.953 -0.605 8.062 1.00 88.94 213 SER A N 1
ATOM 1607 C CA . SER A 1 213 ? -3.353 0.396 7.167 1.00 88.94 213 SER A CA 1
ATOM 1608 C C . SER A 1 213 ? -4.292 1.581 6.942 1.00 88.94 213 SER A C 1
ATOM 1610 O O . SER A 1 213 ? -3.881 2.735 7.049 1.00 88.94 213 SER A O 1
ATOM 1612 N N . THR A 1 214 ? -5.579 1.297 6.731 1.00 85.69 214 THR A N 1
ATOM 1613 C CA . THR A 1 214 ? -6.623 2.320 6.578 1.00 85.69 214 THR A CA 1
ATOM 1614 C C . THR A 1 214 ? -6.796 3.151 7.854 1.00 85.69 214 THR A C 1
ATOM 1616 O O . THR A 1 214 ? -6.904 4.380 7.799 1.00 85.69 214 THR A O 1
ATOM 1619 N N . LEU A 1 215 ? -6.778 2.503 9.023 1.00 87.50 215 LEU A N 1
ATOM 1620 C CA . LEU A 1 215 ? -6.852 3.193 10.311 1.00 87.50 215 LEU A CA 1
ATOM 1621 C C . LEU A 1 215 ? -5.638 4.112 10.528 1.00 87.50 215 LEU A C 1
ATOM 1623 O O . LEU A 1 215 ? -5.806 5.270 10.896 1.00 87.50 215 LEU A O 1
ATOM 1627 N N . VAL A 1 216 ? -4.423 3.627 10.256 1.00 85.88 216 VAL A N 1
ATOM 1628 C CA . VAL A 1 216 ? -3.187 4.418 10.389 1.00 85.88 216 VAL A CA 1
ATOM 1629 C C . VAL A 1 216 ? -3.208 5.626 9.448 1.00 85.88 216 VAL A C 1
ATOM 1631 O O . VAL A 1 216 ? -2.890 6.734 9.877 1.00 85.88 216 VAL A O 1
ATOM 1634 N N . ALA A 1 217 ? -3.643 5.449 8.197 1.00 80.00 217 ALA A N 1
ATOM 1635 C CA . ALA A 1 217 ? -3.717 6.530 7.211 1.00 80.00 217 ALA A CA 1
ATOM 1636 C C . ALA A 1 217 ? -4.692 7.656 7.607 1.00 80.00 217 ALA A C 1
ATOM 1638 O O . ALA A 1 217 ? -4.522 8.806 7.199 1.00 80.00 217 ALA A O 1
ATOM 1639 N N . THR A 1 218 ? -5.712 7.341 8.409 1.00 77.62 218 THR A N 1
ATOM 1640 C CA . THR A 1 218 ? -6.744 8.297 8.837 1.00 77.62 218 THR A CA 1
ATOM 1641 C C . THR A 1 218 ? -6.514 8.869 10.237 1.00 77.62 218 THR A C 1
ATOM 1643 O O . THR A 1 218 ? -7.154 9.857 10.592 1.00 77.62 218 THR A O 1
ATOM 1646 N N . TRP A 1 219 ? -5.576 8.316 11.012 1.00 75.62 219 TRP A N 1
ATOM 1647 C CA . TRP A 1 219 ? -5.403 8.634 12.433 1.00 75.62 219 TRP A CA 1
ATOM 1648 C C . TRP A 1 219 ? -5.027 10.095 12.713 1.00 75.62 219 TRP A C 1
ATOM 1650 O O . TRP A 1 219 ? -5.587 10.710 13.609 1.00 75.62 219 TRP A O 1
ATOM 1660 N N . ASN A 1 220 ? -4.137 10.691 11.915 1.00 60.12 220 ASN A N 1
ATOM 1661 C CA . ASN A 1 220 ? -3.694 12.082 12.117 1.00 60.12 220 ASN A CA 1
ATOM 1662 C C . ASN A 1 220 ? -4.683 13.138 11.583 1.00 60.12 220 ASN A C 1
ATOM 1664 O O . ASN A 1 220 ? -4.371 14.327 11.600 1.00 60.12 220 ASN A O 1
ATOM 1668 N N . ARG A 1 221 ? -5.832 12.719 11.035 1.00 53.09 221 ARG A N 1
ATOM 1669 C CA . ARG A 1 221 ? -6.885 13.618 10.525 1.00 53.09 221 ARG A CA 1
ATOM 1670 C C . ARG A 1 221 ? -8.071 13.754 11.491 1.00 53.09 221 ARG A C 1
ATOM 1672 O O . ARG A 1 221 ? -9.060 14.384 11.118 1.00 53.09 221 ARG A O 1
ATOM 1679 N N . GLN A 1 222 ? -7.991 13.134 12.668 1.00 47.66 222 GLN A N 1
ATOM 1680 C CA . GLN A 1 222 ? -8.984 13.210 13.746 1.00 47.66 222 GLN A CA 1
ATOM 1681 C C . GLN A 1 222 ? -8.536 14.210 14.805 1.00 47.66 222 GLN A C 1
ATOM 1683 O O . GLN A 1 222 ? -9.429 14.910 15.328 1.00 47.66 222 GLN A O 1
#

Radius of gyration: 26.34 Å; chains: 1; bounding box: 57×55×79 Å

pLDDT: mean 78.38, std 14.35, range [31.97, 95.12]

Organism: NCBI:txid1090615

Foldseek 3Di:
DDDDDDDDDQDAWDWPDPDDDDPDDDDTDTHRDGDPVNVVVQCVVCVLFKDKDKDKDKDWDADDDPPDDDDDIDIDIDIDIDIGGSVNVVVVVVVPDPDPDDDQDQDQDPDPDALLVQLVVLLVVLVVCLVVFVLLVSLLSLLVSLVSLPQDPDDLVRCVVPADPVRDDPSNVLNVLSVVLNVLSPLDPPPDPRSVPDDDGSVSSVVSSVSSSVSSSCSVVD

Sequence (222 aa):
MSLGGSGDWLGFAQVDQPIVNHDQPFEERLTLPISDEQLAVLEDRRAGADLTFHVQFHVTLGYPRTDGPPLWPSSSNHDQQLLIQGGTWERLLAQTSSGFSLAIVVPVPLGQDSAAVKAGDHLRTALRKLTAGEYDDAVVSARKAIETLGSPGESEKAIVSTTKADERTLAQRSTMLRHALFNLASPAAHGDENASEIHWDRAGAMSVIAGVSTLVATWNRQ

Secondary structure (DSSP, 8-state):
------PPP----EESSPPPP-SS-----EE----HHHHHHHHHHHTTS-EEEEEEEEEEE----TTSPPPPPEEEEEEEEEEE-HHHHHHHHHHSSSS----------S-TT-HHHHHHHHHHHHHHHHHHT-HHHHHHHHHHHHHHT---SS-HHHHHHHS-TTT--HHHHHHHHHHHHHHHT-S-SS--TTGGG----HHHHHHHHHHHHHHHHHHTT-